Protein AF-A0A425VRA8-F1 (afdb_monomer)

Structure (mmCIF, N/CA/C/O backbone):
data_AF-A0A425VRA8-F1
#
_entry.id   AF-A0A425VRA8-F1
#
loop_
_atom_site.group_PDB
_atom_site.id
_atom_site.type_symbol
_atom_site.label_atom_id
_atom_site.label_alt_id
_atom_site.label_comp_id
_atom_site.label_asym_id
_atom_site.label_entity_id
_atom_site.label_seq_id
_atom_site.pdbx_PDB_ins_code
_atom_site.Cartn_x
_atom_site.Cartn_y
_atom_site.Cartn_z
_atom_site.occupancy
_atom_site.B_iso_or_equiv
_atom_site.auth_seq_id
_atom_site.auth_comp_id
_atom_site.auth_asym_id
_atom_site.auth_atom_id
_atom_site.pdbx_PDB_model_num
ATOM 1 N N . MET A 1 1 ? -49.893 -3.747 34.426 1.00 60.22 1 MET A N 1
ATOM 2 C CA . MET A 1 1 ? -49.024 -4.940 34.305 1.00 60.22 1 MET A CA 1
ATOM 3 C C . MET A 1 1 ? -48.787 -5.337 32.842 1.00 60.22 1 MET A C 1
ATOM 5 O O . MET A 1 1 ? -47.642 -5.334 32.422 1.00 60.22 1 MET A O 1
ATOM 9 N N . HIS A 1 2 ? -49.831 -5.554 32.029 1.00 62.44 2 HIS A N 1
ATOM 10 C CA . HIS A 1 2 ? -49.696 -5.985 30.622 1.00 62.44 2 HIS A CA 1
ATOM 11 C C . HIS A 1 2 ? -48.933 -5.004 29.698 1.00 62.44 2 HIS A C 1
ATOM 13 O O . HIS A 1 2 ? -48.069 -5.424 28.938 1.00 62.44 2 HIS A O 1
ATOM 19 N N . ARG A 1 3 ? -49.157 -3.684 29.822 1.00 61.69 3 ARG A N 1
ATOM 20 C CA . ARG A 1 3 ? -48.402 -2.668 29.051 1.00 61.69 3 ARG A CA 1
ATOM 21 C C . ARG A 1 3 ? -46.893 -2.672 29.330 1.00 61.69 3 ARG A C 1
ATOM 23 O O . ARG A 1 3 ? -46.111 -2.584 28.395 1.00 61.69 3 ARG A O 1
ATOM 30 N N . ALA A 1 4 ? -46.493 -2.834 30.592 1.00 71.50 4 ALA A N 1
ATOM 31 C CA . ALA A 1 4 ? -45.079 -2.886 30.971 1.00 71.50 4 ALA A CA 1
ATOM 32 C C . ALA A 1 4 ? -44.379 -4.137 30.408 1.00 71.50 4 ALA A C 1
ATOM 34 O O . ALA A 1 4 ? -43.232 -4.066 29.982 1.00 71.50 4 ALA A O 1
ATOM 35 N N . TYR A 1 5 ? -45.087 -5.268 30.346 1.00 63.62 5 TYR A N 1
ATOM 36 C CA . TYR A 1 5 ? -44.583 -6.502 29.739 1.00 63.62 5 TYR A CA 1
ATOM 37 C C . TYR A 1 5 ? -44.382 -6.368 28.218 1.00 63.62 5 TYR A C 1
ATOM 39 O O . TYR A 1 5 ? -43.350 -6.773 27.685 1.00 63.62 5 TYR A O 1
ATOM 47 N N . ILE A 1 6 ? -45.326 -5.730 27.518 1.00 67.50 6 ILE A N 1
ATOM 48 C CA . ILE A 1 6 ? -45.202 -5.445 26.078 1.00 67.50 6 ILE A CA 1
ATOM 49 C C . ILE A 1 6 ? -44.025 -4.492 25.805 1.00 67.50 6 ILE A C 1
ATOM 51 O O . ILE A 1 6 ? -43.262 -4.689 24.865 1.00 67.50 6 ILE A O 1
ATOM 55 N N . GLU A 1 7 ? -43.823 -3.469 26.638 1.00 73.25 7 GLU A N 1
ATOM 56 C CA . GLU A 1 7 ? -42.679 -2.560 26.489 1.00 73.25 7 GLU A CA 1
ATOM 57 C C . GLU A 1 7 ? -41.331 -3.253 26.735 1.00 73.25 7 GLU A C 1
ATOM 59 O O . GLU A 1 7 ? -40.373 -2.994 26.003 1.00 73.25 7 GLU A O 1
ATOM 64 N N . LEU A 1 8 ? -41.256 -4.151 27.723 1.00 73.00 8 LEU A N 1
ATOM 65 C CA . LEU A 1 8 ? -40.059 -4.948 28.010 1.00 73.00 8 LEU A CA 1
ATOM 66 C C . LEU A 1 8 ? -39.716 -5.889 26.850 1.00 73.00 8 LEU A C 1
ATOM 68 O O . LEU A 1 8 ? -38.599 -5.838 26.342 1.00 73.00 8 LEU A O 1
ATOM 72 N N . THR A 1 9 ? -40.692 -6.655 26.365 1.00 64.00 9 THR A N 1
ATOM 73 C CA . THR A 1 9 ? -40.511 -7.585 25.235 1.00 64.00 9 THR A CA 1
ATOM 74 C C . THR A 1 9 ? -40.120 -6.859 23.943 1.00 64.00 9 THR A C 1
ATOM 76 O O . THR A 1 9 ? -39.208 -7.285 23.238 1.00 64.00 9 THR A O 1
ATOM 79 N N . LEU A 1 10 ? -40.721 -5.699 23.648 1.00 70.94 10 LEU A N 1
ATOM 80 C CA . LEU A 1 10 ? -40.322 -4.865 22.505 1.00 70.94 10 LEU A CA 1
ATOM 81 C C . LEU A 1 10 ? -38.902 -4.303 22.647 1.00 70.94 10 LEU A C 1
ATOM 83 O O . LEU A 1 10 ? -38.203 -4.128 21.644 1.00 70.94 10 LEU A O 1
ATOM 87 N N . LYS A 1 11 ? -38.476 -3.971 23.870 1.00 79.50 11 LYS A N 1
ATOM 88 C CA . LYS A 1 11 ? -37.121 -3.484 24.149 1.00 79.50 11 LYS A CA 1
ATOM 89 C C . LYS A 1 11 ? -36.093 -4.602 23.990 1.00 79.50 11 LYS A C 1
ATOM 91 O O . LYS A 1 11 ? -35.059 -4.362 23.371 1.00 79.50 11 LYS A O 1
ATOM 96 N N . GLU A 1 12 ? -36.391 -5.799 24.485 1.00 78.56 12 GLU A N 1
ATOM 97 C CA . GLU A 1 12 ? -35.564 -6.999 24.311 1.00 78.56 12 GLU A CA 1
ATOM 98 C C . GLU A 1 12 ? -35.436 -7.379 22.834 1.00 78.56 12 GLU A C 1
ATOM 100 O O . GLU A 1 12 ? -34.321 -7.484 22.332 1.00 78.56 12 GLU A O 1
ATOM 105 N N . TYR A 1 13 ? -36.546 -7.424 22.095 1.00 79.62 13 TYR A N 1
ATOM 106 C CA . TYR A 1 13 ? -36.542 -7.695 20.654 1.00 79.62 13 TYR A CA 1
ATOM 107 C C . TYR A 1 13 ? -35.709 -6.680 19.852 1.00 79.62 13 TYR A C 1
ATOM 109 O O . TYR A 1 13 ? -34.975 -7.028 18.925 1.00 79.62 13 TYR A O 1
ATOM 117 N N . LYS A 1 14 ? -35.788 -5.388 20.204 1.00 84.62 14 LYS A N 1
ATOM 118 C CA . LYS A 1 14 ? -34.943 -4.350 19.587 1.00 84.62 14 LYS A CA 1
ATOM 119 C C . LYS A 1 14 ? -33.468 -4.534 19.932 1.00 84.62 14 LYS A C 1
ATOM 121 O O . LYS A 1 14 ? -32.626 -4.296 19.068 1.00 84.62 14 LYS A O 1
ATOM 126 N N . LYS A 1 15 ? -33.158 -4.931 21.167 1.00 87.31 15 LYS A N 1
ATOM 127 C CA . LYS A 1 15 ? -31.787 -5.198 21.612 1.00 87.31 15 LYS A CA 1
ATOM 128 C C . LYS A 1 15 ? -31.183 -6.370 20.840 1.00 87.31 15 LYS A C 1
ATOM 130 O O . LYS A 1 15 ? -30.100 -6.211 20.292 1.00 87.31 15 LYS A O 1
ATOM 135 N N . GLU A 1 16 ? -31.920 -7.467 20.697 1.00 89.81 16 GLU A N 1
ATOM 136 C CA . GLU A 1 16 ? -31.499 -8.649 19.934 1.00 89.81 16 GLU A CA 1
ATOM 137 C C . GLU A 1 16 ? -31.174 -8.296 18.470 1.00 89.81 16 GLU A C 1
ATOM 139 O O . GLU A 1 16 ? -30.134 -8.678 17.934 1.00 89.81 16 GLU A O 1
ATOM 144 N N . LYS A 1 17 ? -32.008 -7.465 17.825 1.00 89.88 17 LYS A N 1
ATOM 145 C CA . LYS A 1 17 ? -31.723 -6.963 16.469 1.00 89.88 17 LYS A CA 1
ATOM 146 C C . LYS A 1 17 ? -30.440 -6.135 16.383 1.00 89.88 17 LYS A C 1
ATOM 148 O O . LYS A 1 17 ? -29.725 -6.238 15.388 1.00 89.88 17 LYS A O 1
ATOM 153 N N . LEU A 1 18 ? -30.164 -5.297 17.383 1.00 89.00 18 LEU A N 1
ATOM 154 C CA . LEU A 1 18 ? -28.948 -4.480 17.429 1.00 89.00 18 LEU A CA 1
ATOM 155 C C . LEU A 1 18 ? -27.700 -5.335 17.671 1.00 89.00 18 LEU A C 1
ATOM 157 O O . LEU A 1 18 ? -26.676 -5.092 17.039 1.00 89.00 18 LEU A O 1
ATOM 161 N N . GLU A 1 19 ? -27.792 -6.344 18.537 1.00 91.94 19 GLU A N 1
ATOM 162 C CA . GLU A 1 19 ? -26.716 -7.313 18.782 1.00 91.94 19 GLU A CA 1
ATOM 163 C C . GLU A 1 19 ? -26.383 -8.090 17.502 1.00 91.94 19 GLU A C 1
ATOM 165 O O . GLU A 1 19 ? -25.219 -8.146 17.105 1.00 91.94 19 GLU A O 1
ATOM 170 N N . LYS A 1 20 ? -27.401 -8.560 16.772 1.00 93.56 20 LYS A N 1
ATOM 171 C CA . LYS A 1 20 ? -27.218 -9.216 15.469 1.00 93.56 20 LYS A CA 1
ATOM 172 C C . LYS A 1 20 ? -26.604 -8.289 14.416 1.00 93.56 20 LYS A C 1
ATOM 174 O O . LYS A 1 20 ? -25.752 -8.707 13.637 1.00 93.56 20 LYS A O 1
ATOM 179 N N . ALA A 1 21 ? -27.015 -7.021 14.372 1.00 90.75 21 ALA A N 1
ATOM 180 C CA . ALA A 1 21 ? -26.416 -6.043 13.463 1.00 90.75 21 ALA A CA 1
ATOM 181 C C . ALA A 1 21 ? -24.936 -5.783 13.796 1.00 90.75 21 ALA A C 1
ATOM 183 O O . ALA A 1 21 ? -24.117 -5.652 12.885 1.00 90.75 21 ALA A O 1
ATOM 184 N N . LEU A 1 22 ? -24.589 -5.733 15.087 1.00 92.19 22 LEU A N 1
ATOM 185 C CA . LEU A 1 22 ? -23.209 -5.587 15.549 1.00 92.19 22 LEU A CA 1
ATOM 186 C C . LEU A 1 22 ? -22.360 -6.800 15.150 1.00 92.19 22 LEU A C 1
ATOM 188 O O . LEU A 1 22 ? -21.253 -6.615 14.649 1.00 92.19 22 LEU A O 1
ATOM 192 N N . GLU A 1 23 ? -22.883 -8.015 15.314 1.00 94.44 23 GLU A N 1
ATOM 193 C CA . GLU A 1 23 ? -22.228 -9.256 14.884 1.00 94.44 23 GLU A CA 1
ATOM 194 C C . GLU A 1 23 ? -21.939 -9.248 13.376 1.00 94.44 23 GLU A C 1
ATOM 196 O O . GLU A 1 23 ? -20.788 -9.396 12.967 1.00 94.44 23 GLU A O 1
ATOM 201 N N . ILE A 1 24 ? -22.945 -8.934 12.549 1.00 93.44 24 ILE A N 1
ATOM 202 C CA . ILE A 1 24 ? -22.781 -8.812 11.091 1.00 93.44 24 ILE A CA 1
ATOM 203 C C . ILE A 1 24 ? -21.704 -7.778 10.741 1.00 93.44 24 ILE A C 1
ATOM 205 O O . ILE A 1 24 ? -20.876 -8.013 9.857 1.00 93.44 24 ILE A O 1
ATOM 209 N N . ALA A 1 25 ? -21.692 -6.627 11.419 1.00 93.00 25 ALA A N 1
ATOM 210 C CA . ALA A 1 25 ? -20.708 -5.580 11.162 1.00 93.00 25 ALA A CA 1
ATOM 211 C C . ALA A 1 25 ? -19.283 -6.025 11.543 1.00 93.00 25 ALA A C 1
ATOM 213 O O . ALA A 1 25 ? -18.336 -5.765 10.793 1.00 93.00 25 ALA A O 1
ATOM 214 N N . LEU A 1 26 ? -19.121 -6.729 12.669 1.00 94.12 26 LEU A N 1
ATOM 215 C CA . LEU A 1 26 ? -17.842 -7.295 13.111 1.00 94.12 26 LEU A CA 1
ATOM 216 C C . LEU A 1 26 ? -17.313 -8.340 12.124 1.00 94.12 26 LEU A C 1
ATOM 218 O O . LEU A 1 26 ? -16.143 -8.269 11.728 1.00 94.12 26 LEU A O 1
ATOM 222 N N . ASP A 1 27 ? -18.172 -9.257 11.686 1.00 96.06 27 ASP A N 1
ATOM 223 C CA . ASP A 1 27 ? -17.821 -10.297 10.721 1.00 96.06 27 ASP A CA 1
ATOM 224 C C . ASP A 1 27 ? -17.472 -9.708 9.359 1.00 96.06 27 ASP A C 1
ATOM 226 O O . ASP A 1 27 ? -16.448 -10.063 8.770 1.00 96.06 27 ASP A O 1
ATOM 230 N N . THR A 1 28 ? -18.250 -8.731 8.893 1.00 94.69 28 THR A N 1
ATOM 231 C CA . THR A 1 28 ? -17.977 -8.044 7.626 1.00 94.69 28 THR A CA 1
ATOM 232 C C . THR A 1 28 ? -16.652 -7.288 7.687 1.00 94.69 28 THR A C 1
ATOM 234 O O . THR A 1 28 ? -15.839 -7.393 6.769 1.00 94.69 28 THR A O 1
ATOM 237 N N . ARG A 1 29 ? -16.353 -6.594 8.794 1.00 93.62 29 ARG A N 1
ATOM 238 C CA . ARG A 1 29 ? -15.049 -5.940 8.987 1.00 93.62 29 ARG A CA 1
ATOM 239 C C . ARG A 1 29 ? -13.902 -6.949 8.953 1.00 93.62 29 ARG A C 1
ATOM 241 O O . ARG A 1 29 ? -12.883 -6.697 8.308 1.00 93.62 29 ARG A O 1
ATOM 248 N N . LYS A 1 30 ? -14.041 -8.085 9.641 1.00 95.25 30 LYS A N 1
ATOM 249 C CA . LYS A 1 30 ? -13.032 -9.156 9.645 1.00 95.25 30 LYS A CA 1
ATOM 250 C C . LYS A 1 30 ? -12.824 -9.723 8.239 1.00 95.25 30 LYS A C 1
ATOM 252 O O . LYS A 1 30 ? -11.680 -9.908 7.818 1.00 95.25 30 LYS A O 1
ATOM 257 N N . PHE A 1 31 ? -13.909 -9.948 7.503 1.00 94.56 31 PHE A N 1
ATOM 258 C CA . PHE A 1 31 ? -13.877 -10.394 6.116 1.00 94.56 31 PHE A CA 1
ATOM 259 C C . PHE A 1 31 ? -13.163 -9.385 5.203 1.00 94.56 31 PHE A C 1
ATOM 261 O O . PHE A 1 31 ? -12.253 -9.771 4.468 1.00 94.56 31 PHE A O 1
ATOM 268 N N . GLU A 1 32 ? -13.475 -8.091 5.315 1.00 93.12 32 GLU A N 1
ATOM 269 C CA . GLU A 1 32 ? -12.815 -7.017 4.557 1.00 93.12 32 GLU A CA 1
ATOM 270 C C . GLU A 1 32 ? -11.316 -6.908 4.857 1.00 93.12 32 GLU A C 1
ATOM 272 O O . GLU A 1 32 ? -10.510 -6.700 3.947 1.00 93.12 32 GLU A O 1
ATOM 277 N N . ILE A 1 33 ? -10.902 -7.094 6.116 1.00 93.25 33 ILE A N 1
ATOM 278 C CA . ILE A 1 33 ? -9.478 -7.177 6.480 1.00 93.25 33 ILE A CA 1
ATOM 279 C C . ILE A 1 33 ? -8.822 -8.385 5.796 1.00 93.25 33 ILE A C 1
ATOM 281 O O . ILE A 1 33 ? -7.720 -8.264 5.259 1.00 93.25 33 ILE A O 1
ATOM 285 N N . GLY A 1 34 ? -9.492 -9.539 5.767 1.00 95.31 34 GLY A N 1
ATOM 286 C CA . GLY A 1 34 ? -9.006 -10.724 5.060 1.00 95.31 34 GLY A CA 1
ATOM 287 C C . GLY A 1 34 ? -8.849 -10.490 3.554 1.00 95.31 34 GLY A C 1
ATOM 288 O O . GLY A 1 34 ? -7.797 -10.782 2.981 1.00 95.31 34 GLY A O 1
ATOM 289 N N . LEU A 1 35 ? -9.864 -9.914 2.906 1.00 93.31 35 LEU A N 1
ATOM 290 C CA . LEU A 1 35 ? -9.815 -9.573 1.483 1.00 93.31 35 LEU A CA 1
ATOM 291 C C . LEU A 1 35 ? -8.737 -8.534 1.165 1.00 93.31 35 LEU A C 1
ATOM 293 O O . LEU A 1 35 ? -8.079 -8.632 0.130 1.00 93.31 35 LEU A O 1
ATOM 297 N N . TYR A 1 36 ? -8.528 -7.560 2.048 1.00 94.06 36 TYR A N 1
ATOM 298 C CA . TYR A 1 36 ? -7.485 -6.550 1.905 1.00 94.06 36 TYR A CA 1
ATOM 299 C C . TYR A 1 36 ? -6.086 -7.175 1.775 1.00 94.06 36 TYR A C 1
ATOM 301 O O . TYR A 1 36 ? -5.323 -6.811 0.872 1.00 94.06 36 TYR A O 1
ATOM 309 N N . TRP A 1 37 ? -5.767 -8.162 2.616 1.00 92.94 37 TRP A N 1
ATOM 310 C CA . TRP A 1 37 ? -4.491 -8.875 2.537 1.00 92.94 37 TRP A CA 1
ATOM 311 C C . TRP A 1 37 ? -4.404 -9.791 1.314 1.00 92.94 37 TRP A C 1
ATOM 313 O O . TRP A 1 37 ? -3.367 -9.809 0.653 1.00 92.94 37 TRP A O 1
ATOM 323 N N . LYS A 1 38 ? -5.496 -10.476 0.941 1.00 95.56 38 LYS A N 1
ATOM 324 C CA . LYS A 1 38 ? -5.545 -11.289 -0.290 1.00 95.56 38 LYS A CA 1
ATOM 325 C C . LYS A 1 38 ? -5.264 -10.450 -1.539 1.00 95.56 38 LYS A C 1
ATOM 327 O O . LYS A 1 38 ? -4.392 -10.801 -2.327 1.00 95.56 38 LYS A O 1
ATOM 332 N N . ARG A 1 39 ? -5.942 -9.302 -1.684 1.00 94.06 39 ARG A N 1
ATOM 333 C CA . ARG A 1 39 ? -5.714 -8.354 -2.791 1.00 94.06 39 ARG A CA 1
ATOM 334 C C . ARG A 1 39 ? -4.271 -7.871 -2.833 1.00 94.06 39 ARG A C 1
ATOM 336 O O . ARG A 1 39 ? -3.665 -7.872 -3.898 1.00 94.06 39 ARG A O 1
ATOM 343 N N . THR A 1 40 ? -3.719 -7.507 -1.675 1.00 95.69 40 THR A N 1
ATOM 344 C CA . THR A 1 40 ? -2.313 -7.098 -1.561 1.00 95.69 40 THR A CA 1
ATOM 345 C C . THR A 1 40 ? -1.368 -8.184 -2.081 1.00 95.69 40 THR A C 1
ATOM 347 O O . THR A 1 40 ? -0.472 -7.873 -2.859 1.00 95.69 40 THR A O 1
ATOM 350 N N . GLY A 1 41 ? -1.609 -9.452 -1.734 1.00 97.06 41 GLY A N 1
ATOM 351 C CA . GLY A 1 41 ? -0.827 -10.581 -2.242 1.00 97.06 41 GLY A CA 1
ATOM 352 C C . GLY A 1 41 ? -0.834 -10.682 -3.770 1.00 97.06 41 GLY A C 1
ATOM 353 O O . GLY A 1 41 ? 0.234 -10.762 -4.372 1.00 97.06 41 GLY A O 1
ATOM 354 N N . TYR A 1 42 ? -2.010 -10.605 -4.408 1.00 95.50 42 TYR A N 1
ATOM 355 C CA . TYR A 1 42 ? -2.113 -10.663 -5.873 1.00 95.50 42 TYR A CA 1
ATOM 356 C C . TYR A 1 42 ? -1.312 -9.548 -6.553 1.00 95.50 42 TYR A C 1
ATOM 358 O O . TYR A 1 42 ? -0.521 -9.822 -7.453 1.00 95.50 42 TYR A O 1
ATOM 366 N N . PHE A 1 43 ? -1.473 -8.299 -6.103 1.00 97.56 43 PHE A N 1
ATOM 367 C CA . PHE A 1 43 ? -0.753 -7.168 -6.692 1.00 97.56 43 PHE A CA 1
ATOM 368 C C . PHE A 1 43 ? 0.761 -7.300 -6.531 1.00 97.56 43 PHE A C 1
ATOM 370 O O . PHE A 1 43 ? 1.484 -7.095 -7.502 1.00 97.56 43 PHE A O 1
ATOM 377 N N . VAL A 1 44 ? 1.245 -7.688 -5.347 1.00 97.25 44 VAL A N 1
ATOM 378 C CA . VAL A 1 44 ? 2.683 -7.894 -5.108 1.00 97.25 44 VAL A CA 1
ATOM 379 C C . VAL A 1 44 ? 3.249 -8.969 -6.039 1.00 97.25 44 VAL A C 1
ATOM 381 O O . VAL A 1 44 ? 4.308 -8.755 -6.623 1.00 97.25 44 VAL A O 1
ATOM 384 N N . ILE A 1 45 ? 2.537 -10.084 -6.233 1.00 98.38 45 ILE A N 1
ATOM 385 C CA . ILE A 1 45 ? 2.969 -11.169 -7.128 1.00 98.38 45 ILE A CA 1
ATOM 386 C C . ILE A 1 45 ? 3.048 -10.689 -8.581 1.00 98.38 45 ILE A C 1
ATOM 388 O O . ILE A 1 45 ? 4.082 -10.868 -9.223 1.00 98.38 45 ILE A O 1
ATOM 392 N N . PHE A 1 46 ? 1.995 -10.050 -9.101 1.00 97.94 46 PHE A N 1
ATOM 393 C CA . PHE A 1 46 ? 1.988 -9.581 -10.491 1.00 97.94 46 PHE A CA 1
ATOM 394 C C . PHE A 1 46 ? 3.042 -8.503 -10.743 1.00 97.94 46 PHE A C 1
ATOM 396 O O . PHE A 1 46 ? 3.772 -8.577 -11.729 1.00 97.94 46 PHE A O 1
ATOM 403 N N . ILE A 1 47 ? 3.175 -7.531 -9.838 1.00 98.31 47 ILE A N 1
ATOM 404 C CA . ILE A 1 47 ? 4.202 -6.488 -9.945 1.00 98.31 47 ILE A CA 1
ATOM 405 C C . ILE A 1 47 ? 5.603 -7.108 -9.865 1.00 98.31 47 ILE A C 1
ATOM 407 O O . ILE A 1 47 ? 6.486 -6.714 -10.625 1.00 98.31 47 ILE A O 1
ATOM 411 N N . GLY A 1 48 ? 5.806 -8.097 -8.989 1.00 98.25 48 GLY A N 1
ATOM 412 C CA . GLY A 1 48 ? 7.062 -8.837 -8.882 1.00 98.25 48 GLY A CA 1
ATOM 413 C C . GLY A 1 48 ? 7.421 -9.573 -10.175 1.00 98.25 48 GLY A C 1
ATOM 414 O O . GLY A 1 48 ? 8.556 -9.480 -10.633 1.00 98.25 48 GLY A O 1
ATOM 415 N N . ALA A 1 49 ? 6.453 -10.234 -10.814 1.00 98.44 49 ALA A N 1
ATOM 416 C CA . ALA A 1 49 ? 6.660 -10.891 -12.105 1.00 98.44 49 ALA A CA 1
ATOM 417 C C . ALA A 1 49 ? 7.052 -9.890 -13.206 1.00 98.44 49 ALA A C 1
ATOM 419 O O . ALA A 1 49 ? 7.984 -10.147 -13.967 1.00 98.44 49 ALA A O 1
ATOM 420 N N . VAL A 1 50 ? 6.401 -8.722 -13.254 1.00 98.38 50 VAL A N 1
ATOM 421 C CA . VAL A 1 50 ? 6.759 -7.645 -14.194 1.00 98.38 50 VAL A CA 1
ATOM 422 C C . VAL A 1 50 ? 8.168 -7.115 -13.923 1.00 98.38 50 VAL A C 1
ATOM 424 O O . VAL A 1 50 ? 8.919 -6.884 -14.867 1.00 98.38 50 VAL A O 1
ATOM 427 N N . PHE A 1 51 ? 8.565 -6.977 -12.655 1.00 97.88 51 PHE A N 1
ATOM 428 C CA . PHE A 1 51 ? 9.923 -6.574 -12.283 1.00 97.88 51 PHE A CA 1
ATOM 429 C C . PHE A 1 51 ? 10.982 -7.577 -12.762 1.00 97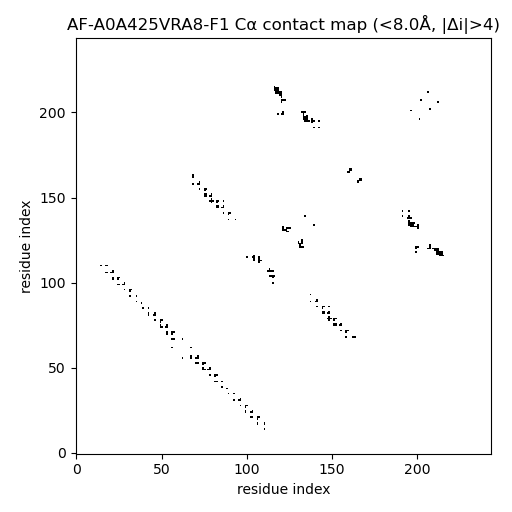.88 51 PHE A C 1
ATOM 431 O O . PHE A 1 51 ? 11.968 -7.179 -13.383 1.00 97.88 51 PHE A O 1
ATOM 438 N N . VAL A 1 52 ? 10.760 -8.877 -12.539 1.00 98.25 52 VAL A N 1
ATOM 439 C CA . VAL A 1 52 ? 11.651 -9.946 -13.027 1.00 98.25 52 VAL A CA 1
ATOM 440 C C . VAL A 1 52 ? 11.725 -9.946 -14.554 1.00 98.25 52 VAL A C 1
ATOM 442 O O . VAL A 1 52 ? 12.817 -10.047 -15.116 1.00 98.25 52 VAL A O 1
ATOM 445 N N . GLY A 1 53 ? 10.581 -9.793 -15.227 1.00 97.69 53 GLY A N 1
ATOM 446 C CA . GLY A 1 53 ? 10.518 -9.677 -16.681 1.00 97.69 53 GLY A CA 1
ATOM 447 C C . GLY A 1 53 ? 11.329 -8.488 -17.189 1.00 97.69 53 GLY A C 1
ATOM 448 O O . GLY A 1 53 ? 12.181 -8.660 -18.054 1.00 97.69 53 GLY A O 1
ATOM 449 N N . TYR A 1 54 ? 11.140 -7.305 -16.600 1.00 97.56 54 TYR A N 1
ATOM 450 C CA . TYR A 1 54 ? 11.887 -6.099 -16.961 1.00 97.56 54 TYR A CA 1
ATOM 451 C C . TYR A 1 54 ? 13.399 -6.302 -16.809 1.00 97.56 54 TYR A C 1
ATOM 453 O O . TYR A 1 54 ? 14.145 -6.024 -17.744 1.00 97.56 54 TYR A O 1
ATOM 461 N N . TYR A 1 55 ? 13.851 -6.854 -15.679 1.00 96.88 55 TYR A N 1
ATOM 462 C CA . TYR A 1 55 ? 15.273 -7.126 -15.454 1.00 96.88 55 TYR A CA 1
ATOM 463 C C . TYR A 1 55 ? 15.839 -8.137 -16.461 1.00 96.88 55 TYR A C 1
ATOM 465 O O . TYR A 1 55 ? 16.927 -7.946 -16.995 1.00 96.88 55 TYR A O 1
ATOM 473 N N . THR A 1 56 ? 15.072 -9.180 -16.780 1.00 96.94 56 THR A N 1
ATOM 474 C CA . THR A 1 56 ? 15.482 -10.207 -17.746 1.00 96.94 56 THR A CA 1
ATOM 475 C C . THR A 1 56 ? 15.649 -9.627 -19.150 1.00 96.94 56 THR A C 1
ATOM 477 O O . THR A 1 56 ? 16.628 -9.939 -19.821 1.00 96.94 56 THR A O 1
ATOM 480 N N . ILE A 1 57 ? 14.733 -8.757 -19.593 1.00 96.44 57 ILE A N 1
ATOM 481 C CA . ILE A 1 57 ? 14.854 -8.061 -20.884 1.00 96.44 57 ILE A CA 1
ATOM 482 C C . ILE A 1 57 ? 16.025 -7.072 -20.868 1.00 96.44 57 ILE A C 1
ATOM 484 O O . ILE A 1 57 ? 16.769 -6.994 -21.845 1.00 96.44 57 ILE A O 1
ATOM 488 N N . LEU A 1 58 ? 16.220 -6.350 -19.762 1.00 93.94 58 LEU A N 1
ATOM 489 C CA . LEU A 1 58 ? 17.308 -5.385 -19.608 1.00 93.94 58 LEU A CA 1
ATOM 490 C C . LEU A 1 58 ? 18.693 -6.043 -19.702 1.00 93.94 58 LEU A C 1
ATOM 492 O O . LEU A 1 58 ? 19.616 -5.435 -20.230 1.00 93.94 58 LEU A O 1
ATOM 496 N N . SER A 1 59 ? 18.844 -7.268 -19.195 1.00 92.94 59 SER A N 1
ATOM 497 C CA . SER A 1 59 ? 20.115 -8.009 -19.184 1.00 92.94 59 SER A CA 1
ATOM 498 C C . SER A 1 59 ? 20.290 -8.987 -20.351 1.00 92.94 59 SER A C 1
ATOM 500 O O . SER A 1 59 ? 21.271 -9.726 -20.379 1.00 92.94 59 SER A O 1
ATOM 502 N N . SER A 1 60 ? 19.341 -9.052 -21.287 1.00 92.19 60 SER A N 1
ATOM 503 C CA . SER A 1 60 ? 19.398 -10.002 -22.397 1.00 92.19 60 SER A CA 1
ATOM 504 C C . SER A 1 60 ? 20.104 -9.410 -23.612 1.00 92.19 60 SER A C 1
ATOM 506 O O . SER A 1 60 ? 19.615 -8.454 -24.206 1.00 92.19 60 SER A O 1
ATOM 508 N N . ASP A 1 61 ? 21.178 -10.065 -24.050 1.00 90.12 61 ASP A N 1
ATOM 509 C CA . ASP A 1 61 ? 21.843 -9.779 -25.332 1.00 90.12 61 ASP A CA 1
ATOM 510 C C . ASP A 1 61 ? 21.273 -10.611 -26.498 1.00 90.12 61 ASP A C 1
ATOM 512 O O . ASP A 1 61 ? 21.711 -10.493 -27.640 1.00 90.12 61 ASP A O 1
ATOM 516 N N . LYS A 1 62 ? 20.311 -11.502 -26.217 1.00 91.69 62 LYS A N 1
ATOM 517 C CA . LYS A 1 62 ? 19.763 -12.464 -27.192 1.00 91.69 62 LYS A CA 1
ATOM 518 C C . LYS A 1 62 ? 18.546 -11.944 -27.957 1.00 91.69 62 LYS A C 1
ATOM 520 O O . LYS A 1 62 ? 18.076 -12.620 -28.866 1.00 91.69 62 LYS A O 1
ATOM 525 N N . ILE A 1 63 ? 17.989 -10.809 -27.545 1.00 90.81 63 ILE A N 1
ATOM 526 C CA . ILE A 1 63 ? 16.765 -10.237 -28.117 1.00 90.81 63 ILE A CA 1
ATOM 527 C C . ILE A 1 63 ? 17.163 -9.161 -29.122 1.00 90.81 63 ILE A C 1
ATOM 529 O O . ILE A 1 63 ? 18.099 -8.400 -28.890 1.00 90.81 63 ILE A O 1
ATOM 533 N N . GLU A 1 64 ? 16.447 -9.092 -30.240 1.00 92.06 64 GLU A N 1
ATOM 534 C CA . GLU A 1 64 ? 16.637 -8.028 -31.219 1.00 92.06 64 GLU A CA 1
ATOM 535 C C . GLU A 1 64 ? 16.453 -6.646 -30.571 1.00 92.06 64 GLU A C 1
ATOM 537 O O . GLU A 1 64 ? 15.508 -6.428 -29.813 1.00 92.06 64 GLU A O 1
ATOM 542 N N . LYS A 1 65 ? 17.343 -5.693 -30.878 1.00 87.94 65 LYS A N 1
ATOM 543 C CA . LYS A 1 65 ? 17.391 -4.382 -30.204 1.00 87.94 65 LYS A CA 1
ATOM 544 C C . LYS A 1 65 ? 16.079 -3.601 -30.289 1.00 87.94 65 LYS A C 1
ATOM 546 O O . LYS A 1 65 ? 15.702 -2.934 -29.325 1.00 87.94 65 LYS A O 1
ATOM 551 N N . GLU A 1 66 ? 15.384 -3.671 -31.424 1.00 87.75 66 GLU A N 1
ATOM 552 C CA . GLU A 1 66 ? 14.095 -2.997 -31.594 1.00 87.75 66 GLU A CA 1
ATOM 553 C C . GLU A 1 66 ? 13.033 -3.613 -30.674 1.00 87.75 66 GLU A C 1
ATOM 555 O O . GLU A 1 66 ? 12.409 -2.907 -29.879 1.00 87.75 66 GLU A O 1
ATOM 560 N N . GLN A 1 67 ? 12.895 -4.941 -30.699 1.00 91.25 67 GLN A N 1
ATOM 561 C CA . GLN A 1 67 ? 11.982 -5.670 -29.820 1.00 91.25 67 GLN A CA 1
ATOM 562 C C . GLN A 1 67 ? 12.311 -5.437 -28.338 1.00 91.25 67 GLN A C 1
ATOM 564 O O . GLN A 1 67 ? 11.410 -5.209 -27.530 1.00 91.25 67 GLN A O 1
ATOM 569 N N . GLN A 1 68 ? 13.594 -5.457 -27.976 1.00 93.06 68 GLN A N 1
ATOM 570 C CA . GLN A 1 68 ? 14.063 -5.170 -26.624 1.00 93.06 68 GLN A CA 1
ATOM 571 C C . GLN A 1 68 ? 13.633 -3.768 -26.173 1.00 93.06 68 GLN A C 1
ATOM 573 O O . GLN A 1 68 ? 13.069 -3.630 -25.090 1.00 93.06 68 GLN A O 1
ATOM 578 N N . SER A 1 69 ? 13.820 -2.748 -27.017 1.00 91.38 69 SER A N 1
ATOM 579 C CA . SER A 1 69 ? 13.438 -1.362 -26.711 1.00 91.38 69 SER A CA 1
ATOM 580 C C . SER A 1 69 ? 11.934 -1.225 -26.452 1.00 91.38 69 SER A C 1
ATOM 582 O O . SER A 1 69 ? 11.524 -0.577 -25.490 1.00 91.38 69 SER A O 1
ATOM 584 N N . TRP A 1 70 ? 11.093 -1.881 -27.258 1.00 93.81 70 TRP A N 1
ATOM 585 C CA . TRP A 1 70 ? 9.642 -1.881 -27.048 1.00 93.81 70 TRP A CA 1
ATOM 586 C C . TRP A 1 70 ? 9.228 -2.600 -25.761 1.00 93.81 70 TRP A C 1
ATOM 588 O O . TRP A 1 70 ? 8.389 -2.099 -25.011 1.00 93.81 70 TRP A O 1
ATOM 598 N N . LEU A 1 71 ? 9.830 -3.753 -25.462 1.00 95.44 71 LEU A N 1
ATOM 599 C CA . LEU A 1 71 ? 9.552 -4.492 -24.227 1.00 95.44 71 LEU A CA 1
ATOM 600 C C . LEU A 1 71 ? 9.969 -3.700 -22.979 1.00 95.44 71 LEU A C 1
ATOM 602 O O . LEU A 1 71 ? 9.237 -3.701 -21.986 1.00 95.44 71 LEU A O 1
ATOM 606 N N . LEU A 1 72 ? 11.093 -2.978 -23.045 1.00 95.62 72 LEU A N 1
ATOM 607 C CA . LEU A 1 72 ? 11.546 -2.073 -21.987 1.00 95.62 72 LEU A CA 1
ATOM 608 C C . LEU A 1 72 ? 10.628 -0.859 -21.794 1.00 95.62 72 LEU A C 1
ATOM 610 O O . LEU A 1 72 ? 10.632 -0.295 -20.710 1.00 95.62 72 LEU A O 1
ATOM 614 N N . LEU A 1 73 ? 9.783 -0.494 -22.762 1.00 94.56 73 LEU A N 1
ATOM 615 C CA . LEU A 1 73 ? 8.723 0.506 -22.563 1.00 94.56 73 LEU A CA 1
ATOM 616 C C . LEU A 1 73 ? 7.437 -0.101 -21.990 1.00 94.56 73 LEU A C 1
ATOM 618 O O . LEU A 1 73 ? 6.824 0.458 -21.076 1.00 94.56 73 LEU A O 1
ATOM 622 N N . ILE A 1 74 ? 7.020 -1.251 -22.522 1.00 96.81 74 ILE A N 1
ATOM 623 C CA . ILE A 1 74 ? 5.742 -1.885 -22.173 1.00 96.81 74 ILE A CA 1
ATOM 624 C C . ILE A 1 74 ? 5.757 -2.402 -20.731 1.00 96.81 74 ILE A C 1
ATOM 626 O O . ILE A 1 74 ? 4.777 -2.225 -20.006 1.00 96.81 74 ILE A O 1
ATOM 630 N N . LEU A 1 75 ? 6.855 -3.022 -20.288 1.00 98.00 75 LEU A N 1
ATOM 631 C CA . LEU A 1 75 ? 6.933 -3.617 -18.951 1.00 98.00 75 LEU A CA 1
ATOM 632 C C . LEU A 1 75 ? 6.848 -2.564 -17.831 1.00 98.00 75 LEU A C 1
ATOM 634 O O . LEU A 1 75 ? 6.035 -2.754 -16.924 1.00 98.00 75 LEU A O 1
ATOM 638 N N . PRO A 1 76 ? 7.566 -1.426 -17.880 1.00 97.81 76 PRO A N 1
ATOM 639 C CA . PRO A 1 76 ? 7.372 -0.350 -16.914 1.00 97.81 76 PRO A CA 1
ATOM 640 C C . PRO A 1 76 ? 5.987 0.289 -16.957 1.00 97.81 76 PRO A C 1
ATOM 642 O O . PRO A 1 76 ? 5.439 0.594 -15.898 1.00 97.81 76 PRO A O 1
ATOM 645 N N . ALA A 1 77 ? 5.384 0.442 -18.142 1.00 97.94 77 ALA A N 1
ATOM 646 C CA . ALA A 1 77 ? 4.010 0.933 -18.260 1.00 97.94 77 ALA A CA 1
ATOM 647 C C . ALA A 1 77 ? 3.008 -0.018 -17.581 1.00 97.94 77 ALA A C 1
ATOM 649 O O . ALA A 1 77 ? 2.119 0.422 -16.847 1.00 97.94 77 ALA A O 1
ATOM 650 N N . LEU A 1 78 ? 3.186 -1.330 -17.760 1.00 98.38 78 LEU A N 1
ATOM 651 C CA . LEU A 1 78 ? 2.388 -2.351 -17.084 1.00 98.38 78 LEU A CA 1
ATOM 652 C C . LEU A 1 78 ? 2.621 -2.338 -15.565 1.00 98.38 78 LEU A C 1
ATOM 654 O O . LEU A 1 78 ? 1.662 -2.383 -14.794 1.00 98.38 78 LEU A O 1
ATOM 658 N N . GLY A 1 79 ? 3.876 -2.229 -15.124 1.00 98.31 79 GLY A N 1
ATOM 659 C CA . GLY A 1 79 ? 4.237 -2.110 -13.710 1.00 98.31 79 GLY A CA 1
ATOM 660 C C . GLY A 1 79 ? 3.602 -0.884 -13.049 1.00 98.31 79 GLY A C 1
ATOM 661 O O . GLY A 1 79 ? 3.023 -0.989 -11.962 1.00 98.31 79 GLY A O 1
ATOM 662 N N . PHE A 1 80 ? 3.622 0.260 -13.736 1.00 98.25 80 PHE A N 1
ATOM 663 C CA . PHE A 1 80 ? 2.931 1.482 -13.327 1.00 98.25 80 PHE A CA 1
ATOM 664 C C . PHE A 1 80 ? 1.421 1.260 -13.204 1.00 98.25 80 PHE A C 1
ATOM 666 O O . PHE A 1 80 ? 0.844 1.558 -12.159 1.00 98.25 80 PHE A O 1
ATOM 673 N N . LEU A 1 81 ? 0.779 0.691 -14.226 1.00 98.38 81 LEU A N 1
ATOM 674 C CA . LEU A 1 81 ? -0.664 0.459 -14.210 1.00 98.38 81 LEU A CA 1
ATOM 675 C C . LEU A 1 81 ? -1.078 -0.456 -13.047 1.00 98.38 81 LEU A C 1
ATOM 677 O O . LEU A 1 81 ? -1.994 -0.127 -12.293 1.00 98.38 81 LEU A O 1
ATOM 681 N N . LEU A 1 82 ? -0.382 -1.580 -12.859 1.00 98.38 82 LEU A N 1
ATOM 682 C CA . LEU A 1 82 ? -0.675 -2.537 -11.788 1.00 98.38 82 LEU A CA 1
ATOM 683 C C . LEU A 1 82 ? -0.493 -1.923 -10.395 1.00 98.38 82 LEU A C 1
ATOM 685 O O . LEU A 1 82 ? -1.315 -2.146 -9.505 1.00 98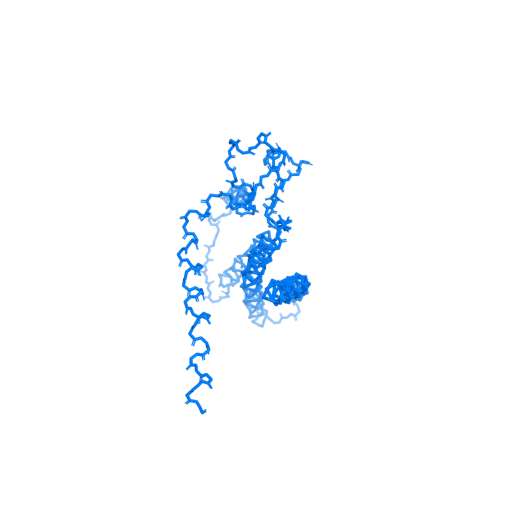.38 82 LEU A O 1
ATOM 689 N N . SER A 1 83 ? 0.561 -1.131 -10.198 1.00 98.25 83 SER A N 1
ATOM 690 C CA . SER A 1 83 ? 0.827 -0.463 -8.919 1.00 98.25 83 SER A CA 1
ATOM 691 C C . SER A 1 83 ? -0.138 0.690 -8.631 1.00 98.25 83 SER A C 1
ATOM 693 O O . SER A 1 83 ? -0.583 0.830 -7.487 1.00 98.25 83 SER A O 1
ATOM 695 N N . LEU A 1 84 ? -0.568 1.434 -9.653 1.00 98.19 84 LEU A N 1
ATOM 696 C CA . LEU A 1 84 ? -1.615 2.447 -9.527 1.00 98.19 84 LEU A CA 1
ATOM 697 C C . LEU A 1 84 ? -2.953 1.812 -9.124 1.00 98.19 84 LEU A C 1
ATOM 699 O O . LEU A 1 84 ? -3.601 2.272 -8.180 1.00 98.19 84 LEU A O 1
ATOM 703 N N . LEU A 1 85 ? -3.343 0.719 -9.787 1.00 98.19 85 LEU A N 1
ATOM 704 C CA . LEU A 1 85 ? -4.547 -0.041 -9.443 1.00 98.19 85 LEU A CA 1
ATOM 705 C C . LEU A 1 85 ? -4.473 -0.591 -8.014 1.00 98.19 85 LEU A C 1
ATOM 707 O O . LEU A 1 85 ? -5.453 -0.506 -7.269 1.00 98.19 85 LEU A O 1
ATOM 711 N N . TRP A 1 86 ? -3.303 -1.077 -7.591 1.00 98.12 86 TRP A N 1
ATOM 712 C CA . TRP A 1 86 ? -3.086 -1.497 -6.209 1.00 98.12 86 TRP A CA 1
ATOM 713 C C . TRP A 1 86 ? -3.274 -0.339 -5.222 1.00 98.12 86 TRP A C 1
ATOM 715 O O . TRP A 1 86 ? -3.963 -0.489 -4.208 1.00 98.12 86 TRP A O 1
ATOM 725 N N . HIS A 1 87 ? -2.724 0.838 -5.524 1.00 97.62 87 HIS A N 1
ATOM 726 C CA . HIS A 1 87 ? -2.890 2.022 -4.687 1.00 97.62 87 HIS A CA 1
ATOM 727 C C . HIS A 1 87 ? -4.367 2.425 -4.553 1.00 97.62 87 HIS A C 1
ATOM 729 O O . HIS A 1 87 ? -4.853 2.671 -3.443 1.00 97.62 87 HIS A O 1
ATOM 735 N N . MET A 1 88 ? -5.115 2.422 -5.659 1.00 97.44 88 MET A N 1
ATOM 736 C CA . MET A 1 88 ? -6.557 2.688 -5.659 1.00 97.44 88 MET A CA 1
ATOM 737 C C . MET A 1 88 ? -7.328 1.646 -4.839 1.00 97.44 88 MET A C 1
ATOM 739 O O . MET A 1 88 ? -8.152 2.015 -3.997 1.00 97.44 88 MET A O 1
ATOM 743 N N . ALA A 1 89 ? -7.015 0.357 -4.999 1.00 96.81 89 ALA A N 1
ATOM 744 C CA . ALA A 1 89 ? -7.622 -0.723 -4.223 1.00 96.81 89 ALA A CA 1
ATOM 745 C C . ALA A 1 89 ? -7.345 -0.579 -2.714 1.00 96.81 89 ALA A C 1
ATOM 747 O O . ALA A 1 89 ? -8.242 -0.794 -1.893 1.00 96.81 89 ALA A O 1
ATOM 748 N N . ASN A 1 90 ? -6.137 -0.153 -2.328 1.00 96.38 90 ASN A N 1
ATOM 749 C CA . ASN A 1 90 ? -5.784 0.135 -0.936 1.00 96.38 90 ASN A CA 1
ATOM 750 C C . ASN A 1 90 ? -6.568 1.327 -0.373 1.00 96.38 90 ASN A C 1
ATOM 752 O O . ASN A 1 90 ? -6.961 1.318 0.798 1.00 96.38 90 ASN A O 1
ATOM 756 N N . ARG A 1 91 ? -6.813 2.363 -1.181 1.00 95.19 91 ARG A N 1
ATOM 757 C CA . ARG A 1 91 ? -7.661 3.500 -0.792 1.00 95.19 91 ARG A CA 1
ATOM 758 C C . ARG A 1 91 ? -9.116 3.090 -0.594 1.00 95.19 91 ARG A C 1
ATOM 760 O O . ARG A 1 91 ? -9.683 3.425 0.444 1.00 95.19 91 ARG A O 1
ATOM 767 N N . GLY A 1 92 ? -9.678 2.324 -1.527 1.00 95.38 92 GLY A N 1
ATOM 768 C CA . GLY A 1 92 ? -11.042 1.800 -1.418 1.00 95.38 92 GLY A CA 1
ATOM 769 C C . GLY A 1 92 ? -11.222 0.880 -0.208 1.00 95.38 92 GLY A C 1
ATOM 770 O O . GLY A 1 92 ? -12.152 1.059 0.571 1.00 95.38 92 GLY A O 1
ATOM 771 N N . SER A 1 93 ? -10.280 -0.041 0.016 1.00 94.44 93 SER A N 1
ATOM 772 C CA . SER A 1 93 ? -10.323 -0.960 1.164 1.00 94.44 93 SER A CA 1
ATOM 773 C C . SER A 1 93 ? -10.324 -0.213 2.496 1.00 94.44 93 SER A C 1
ATOM 775 O O . SER A 1 93 ? -11.079 -0.549 3.402 1.00 94.44 93 SER A O 1
ATOM 777 N N . LYS A 1 94 ? -9.501 0.836 2.610 1.00 93.12 94 LYS A N 1
ATOM 778 C CA . LYS A 1 94 ? -9.440 1.654 3.821 1.00 93.12 94 LYS A CA 1
ATOM 779 C C . LYS A 1 94 ? -10.750 2.400 4.080 1.00 93.12 94 LYS A C 1
ATOM 781 O O . LYS A 1 94 ? -11.179 2.454 5.225 1.00 93.12 94 LYS A O 1
ATOM 786 N N . PHE A 1 95 ? -11.376 2.950 3.040 1.00 93.75 95 PHE A N 1
ATOM 787 C CA . PHE A 1 95 ? -12.670 3.623 3.167 1.00 93.75 95 PHE A CA 1
ATOM 788 C C . PHE A 1 95 ? -13.738 2.684 3.742 1.00 93.75 95 PHE A C 1
ATOM 790 O O . PHE A 1 95 ? -14.393 3.026 4.723 1.00 93.75 95 PHE A O 1
ATOM 797 N N . TRP A 1 96 ? -13.862 1.473 3.192 1.00 93.19 96 TRP A N 1
ATOM 798 C CA . TRP A 1 96 ? -14.835 0.495 3.682 1.00 93.19 96 TRP A CA 1
ATOM 799 C C . TRP A 1 96 ? -14.515 -0.015 5.090 1.00 93.19 96 TRP A C 1
ATOM 801 O O . TRP A 1 96 ? -15.429 -0.192 5.890 1.00 93.19 96 TRP A O 1
ATOM 811 N N . GLN A 1 97 ? -13.237 -0.183 5.442 1.00 92.69 97 GLN A N 1
ATOM 812 C CA . GLN A 1 97 ? -12.837 -0.508 6.816 1.00 92.69 97 GLN A CA 1
ATOM 813 C C . GLN A 1 97 ? -13.254 0.587 7.806 1.00 92.69 97 GLN A C 1
ATOM 815 O O . GLN A 1 97 ? -13.884 0.274 8.813 1.00 92.69 97 GLN A O 1
ATOM 820 N N . GLU A 1 98 ? -12.959 1.856 7.507 1.00 90.25 98 GLU A N 1
ATOM 821 C CA . GLU A 1 98 ? -13.351 2.993 8.354 1.00 90.25 98 GLU A CA 1
ATOM 822 C C . GLU A 1 98 ? -14.885 3.119 8.450 1.00 90.25 98 GLU A C 1
ATOM 824 O O . GLU A 1 98 ? -15.409 3.438 9.517 1.00 90.25 98 GLU A O 1
ATOM 829 N N . ASN A 1 99 ? -15.617 2.802 7.374 1.00 90.25 99 ASN A N 1
ATOM 830 C CA . ASN A 1 99 ? -17.081 2.755 7.373 1.00 90.25 99 ASN A CA 1
ATOM 831 C C . ASN A 1 99 ? -17.628 1.702 8.350 1.00 90.25 99 ASN A C 1
ATOM 833 O O . ASN A 1 99 ? -18.471 2.007 9.194 1.00 90.25 99 ASN A O 1
ATOM 837 N N . TRP A 1 100 ? -17.135 0.464 8.271 1.00 91.00 100 TRP A N 1
ATOM 838 C CA . TRP A 1 100 ? -17.567 -0.597 9.183 1.00 91.00 100 TRP A CA 1
ATOM 839 C C . TRP A 1 100 ? -17.151 -0.318 10.628 1.00 91.00 100 TRP A C 1
ATOM 841 O O . TRP A 1 100 ? -17.935 -0.563 11.539 1.00 91.00 100 TRP A O 1
ATOM 851 N N . GLU A 1 101 ? -15.964 0.252 10.851 1.00 90.50 101 GLU A N 1
ATOM 852 C CA . GLU A 1 101 ? -15.523 0.693 12.181 1.00 90.50 101 GLU A CA 1
ATOM 853 C C . GLU A 1 101 ? -16.459 1.748 12.782 1.00 90.50 101 GLU A C 1
ATOM 855 O O . GLU A 1 101 ? -16.767 1.671 13.971 1.00 90.50 101 GLU A O 1
ATOM 860 N N . ALA A 1 102 ? -16.968 2.683 11.973 1.00 87.38 102 ALA A N 1
ATOM 861 C CA . ALA A 1 102 ? -17.947 3.668 12.423 1.00 87.38 102 ALA A CA 1
ATOM 862 C C . ALA A 1 102 ? -19.290 3.024 12.812 1.00 87.38 102 ALA A C 1
ATOM 864 O O . ALA A 1 102 ? -19.838 3.348 13.866 1.00 87.38 102 ALA A O 1
ATOM 865 N N . HIS A 1 103 ? -19.799 2.080 12.012 1.00 86.88 103 HIS A N 1
ATOM 866 C CA . HIS A 1 103 ? -21.038 1.362 12.333 1.00 86.88 103 HIS A CA 1
ATOM 867 C C . HIS A 1 103 ? -20.917 0.508 13.595 1.00 86.88 103 HIS A C 1
ATOM 869 O O . HIS A 1 103 ? -21.806 0.538 14.445 1.00 86.88 103 HIS A O 1
ATOM 875 N N . ILE A 1 104 ? -19.815 -0.234 13.735 1.00 91.12 104 ILE A N 1
ATOM 876 C CA . ILE A 1 104 ? -19.530 -1.035 14.929 1.00 91.12 104 ILE A CA 1
ATOM 877 C C . ILE A 1 104 ? -19.501 -0.133 16.165 1.00 91.12 104 ILE A C 1
ATOM 879 O O . ILE A 1 104 ? -20.099 -0.471 17.184 1.00 91.12 104 ILE A O 1
ATOM 883 N N . GLU A 1 105 ? -18.844 1.024 16.081 1.00 87.56 105 GLU A N 1
ATOM 884 C CA . GLU A 1 105 ? -18.773 1.954 17.205 1.00 87.56 105 GLU A CA 1
ATOM 885 C C . GLU A 1 105 ? -20.152 2.491 17.603 1.00 87.56 105 GLU A C 1
ATOM 887 O O . GLU A 1 105 ? -20.497 2.460 18.788 1.00 87.56 105 GLU A O 1
ATOM 892 N N . GLU A 1 106 ? -20.969 2.926 16.638 1.00 85.25 106 GLU A N 1
ATOM 893 C CA . GLU A 1 106 ? -22.325 3.414 16.910 1.00 85.25 106 GLU A CA 1
ATOM 894 C C . GLU A 1 106 ? -23.194 2.322 17.554 1.00 85.25 106 GLU A C 1
ATOM 896 O O . GLU A 1 106 ? -23.795 2.549 18.608 1.00 85.25 106 GLU A O 1
ATOM 901 N N . LEU A 1 107 ? -23.217 1.121 16.971 1.00 87.56 107 LEU A N 1
ATOM 902 C CA . LEU A 1 107 ? -23.989 -0.014 17.485 1.00 87.56 107 LEU A CA 1
ATOM 903 C C . LEU A 1 107 ? -23.535 -0.418 18.892 1.00 87.56 107 LEU A C 1
ATOM 905 O O . LEU A 1 107 ? -24.361 -0.582 19.791 1.00 87.56 107 LEU A O 1
ATOM 909 N N . SER A 1 108 ? -22.223 -0.527 19.103 1.00 87.75 108 SER A N 1
ATOM 910 C CA . SER A 1 108 ? -21.647 -0.918 20.390 1.00 87.75 108 SER A CA 1
ATOM 911 C C . SER A 1 108 ? -21.926 0.123 21.482 1.00 87.75 108 SER A C 1
ATOM 913 O O . SER A 1 108 ? -22.244 -0.234 22.616 1.00 87.75 108 SER A O 1
ATOM 915 N N . THR A 1 109 ? -21.936 1.413 21.132 1.00 87.00 109 THR A N 1
ATOM 916 C CA . THR A 1 109 ? -22.298 2.503 22.048 1.00 87.00 109 THR A CA 1
ATOM 917 C C . THR A 1 109 ? -23.776 2.453 22.437 1.00 87.00 109 THR A C 1
ATOM 919 O O . THR A 1 109 ? -24.093 2.624 23.615 1.00 87.00 109 THR A O 1
ATOM 922 N N . HIS A 1 110 ? -24.685 2.183 21.491 1.00 84.31 110 HIS A N 1
ATOM 923 C CA . HIS A 1 110 ? -26.122 2.032 21.783 1.00 84.31 110 HIS A CA 1
ATOM 924 C C . HIS A 1 110 ? -26.425 0.827 22.674 1.00 84.31 110 HIS A C 1
ATOM 926 O O . HIS A 1 110 ? -27.338 0.888 23.495 1.00 84.31 110 HIS A O 1
ATOM 932 N N . LEU A 1 111 ? -25.645 -0.248 22.546 1.00 86.06 111 LEU A N 1
ATOM 933 C CA . LEU A 1 111 ? -25.746 -1.436 23.396 1.00 86.06 111 LEU A CA 1
ATOM 934 C C . LEU A 1 111 ? -25.082 -1.263 24.773 1.00 86.06 111 LEU A C 1
ATOM 936 O O . LEU A 1 111 ? -25.230 -2.132 25.629 1.00 86.06 111 LEU A O 1
ATOM 940 N N . GLY A 1 112 ? -24.381 -0.148 25.011 1.00 84.94 112 GLY A N 1
ATOM 941 C CA . GLY A 1 112 ? -23.668 0.112 26.264 1.00 84.94 112 GLY A CA 1
ATOM 942 C C . GLY A 1 112 ? -22.320 -0.608 26.382 1.00 84.94 112 GLY A C 1
ATOM 943 O O . GLY A 1 112 ? -21.810 -0.761 27.488 1.00 84.94 112 GLY A O 1
ATOM 944 N N . ILE A 1 113 ? -21.731 -1.035 25.261 1.00 87.81 113 ILE A N 1
ATOM 945 C CA . ILE A 1 113 ? -20.494 -1.828 25.188 1.00 87.81 113 ILE A CA 1
ATOM 946 C C . ILE A 1 113 ? -19.479 -1.144 24.241 1.00 87.81 113 ILE A C 1
ATOM 948 O O . ILE A 1 113 ? -19.135 -1.705 23.204 1.00 87.81 113 ILE A O 1
ATOM 952 N N . PRO A 1 114 ? -18.977 0.072 24.537 1.00 84.62 114 PRO A N 1
ATOM 953 C CA . PRO A 1 114 ? -18.227 0.903 23.583 1.00 84.62 114 PRO A CA 1
ATOM 954 C C . PRO A 1 114 ? -16.752 0.471 23.401 1.00 84.62 114 PRO A C 1
ATOM 956 O O . PRO A 1 114 ? -15.824 1.260 23.584 1.00 84.62 114 PRO A O 1
ATOM 959 N N . ILE A 1 115 ? -16.510 -0.801 23.072 1.00 81.62 115 ILE A N 1
ATOM 960 C CA . ILE A 1 115 ? -15.167 -1.405 22.989 1.00 81.62 115 ILE A CA 1
ATOM 961 C C . ILE A 1 115 ? -14.306 -0.737 21.906 1.00 81.62 115 ILE A C 1
ATOM 963 O O . ILE A 1 115 ? -13.098 -0.594 22.086 1.00 81.62 115 ILE A O 1
ATOM 967 N N . PHE A 1 116 ? -14.907 -0.299 20.798 1.00 80.69 116 PHE A N 1
ATOM 968 C CA . PHE A 1 116 ? -14.184 0.285 19.662 1.00 80.69 116 PHE A CA 1
ATOM 969 C C . PHE A 1 116 ? -13.817 1.761 19.858 1.00 80.69 116 PHE A C 1
ATOM 971 O O . PHE A 1 116 ? -12.862 2.253 19.253 1.00 80.69 116 PHE A O 1
ATOM 978 N N . GLY A 1 117 ? -14.524 2.458 20.741 1.00 81.56 117 GLY A N 1
ATOM 979 C CA . GLY A 1 117 ? -14.302 3.864 21.036 1.00 81.56 117 GLY A CA 1
ATOM 980 C C . GLY A 1 117 ? -13.271 4.093 22.124 1.00 81.56 117 GLY A C 1
ATOM 981 O O .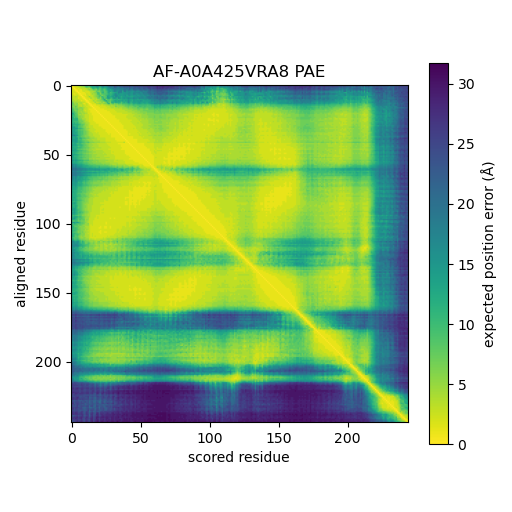 GLY A 1 117 ? -12.740 5.201 22.219 1.00 81.56 117 GLY A O 1
ATOM 982 N N . ILE A 1 118 ? -12.961 3.075 22.931 1.00 85.38 118 ILE A N 1
ATOM 983 C CA . ILE A 1 118 ? -11.928 3.137 23.968 1.00 85.38 118 ILE A CA 1
ATOM 984 C C . ILE A 1 118 ? -10.569 2.857 23.324 1.00 85.38 118 ILE A C 1
ATOM 986 O O . ILE A 1 118 ? -10.222 1.725 22.998 1.00 85.38 118 ILE A O 1
ATOM 990 N N . ILE A 1 119 ? -9.766 3.905 23.160 1.00 86.69 119 ILE A N 1
ATOM 991 C CA . ILE A 1 119 ? -8.465 3.825 22.497 1.00 86.69 119 ILE A CA 1
ATOM 992 C C . ILE A 1 119 ? -7.348 4.036 23.514 1.00 86.69 119 ILE A C 1
ATOM 994 O O . ILE A 1 119 ? -7.376 4.970 24.316 1.00 86.69 119 ILE A O 1
ATOM 998 N N . LYS A 1 120 ? -6.317 3.189 23.450 1.00 85.19 120 LYS A N 1
ATOM 999 C CA . LYS A 1 120 ? -5.106 3.336 24.263 1.00 85.19 120 LYS A CA 1
ATOM 1000 C C . LYS A 1 120 ? -4.367 4.625 23.898 1.00 85.19 120 LYS A C 1
ATOM 1002 O O . LYS A 1 120 ? -4.051 4.875 22.729 1.00 85.19 120 LYS A O 1
ATOM 1007 N N . SER A 1 121 ? -4.033 5.424 24.903 1.00 83.25 121 SER A N 1
ATOM 1008 C CA . SER A 1 121 ? -3.217 6.619 24.724 1.00 83.25 121 SER A CA 1
ATOM 1009 C C . SER A 1 121 ? -1.792 6.254 24.330 1.00 83.25 121 SER A C 1
ATOM 1011 O O . SER A 1 121 ? -1.138 5.393 24.920 1.00 83.25 121 SER A O 1
ATOM 1013 N N . ARG A 1 122 ? -1.262 6.964 23.336 1.00 82.50 122 ARG A N 1
ATOM 1014 C CA . ARG A 1 122 ? 0.150 6.856 22.964 1.00 82.50 122 ARG A CA 1
ATOM 1015 C C . ARG A 1 122 ? 1.022 7.492 24.049 1.00 82.50 122 ARG A C 1
ATOM 1017 O O . ARG A 1 122 ? 0.966 8.708 24.238 1.00 82.50 122 ARG A O 1
ATOM 1024 N N . LYS A 1 123 ? 1.895 6.677 24.647 1.00 79.94 123 LYS A N 1
ATOM 1025 C CA . LYS A 1 123 ? 2.917 7.097 25.622 1.00 79.94 123 LYS A CA 1
ATOM 1026 C C . LYS A 1 123 ? 4.264 7.436 24.974 1.00 79.94 123 LYS A C 1
ATOM 1028 O O . LYS A 1 123 ? 4.910 8.398 25.371 1.00 79.94 123 LYS A O 1
ATOM 1033 N N . HIS A 1 124 ? 4.663 6.699 23.936 1.00 80.62 124 HIS A N 1
ATOM 1034 C CA . HIS A 1 124 ? 5.965 6.886 23.292 1.00 80.62 124 HIS A CA 1
ATOM 1035 C C . HIS A 1 124 ? 5.946 7.981 22.215 1.00 80.62 124 HIS A C 1
ATOM 1037 O O . HIS A 1 124 ? 4.954 8.197 21.510 1.00 80.62 124 HIS A O 1
ATOM 1043 N N . SER A 1 125 ? 7.071 8.691 22.092 1.00 81.94 125 SER A N 1
ATOM 1044 C CA . SER A 1 125 ? 7.323 9.618 20.985 1.00 81.94 125 SER A CA 1
ATOM 1045 C C . SER A 1 125 ? 7.530 8.855 19.677 1.00 81.94 125 SER A C 1
ATOM 1047 O O . SER A 1 125 ? 7.920 7.695 19.690 1.00 81.94 125 SER A O 1
ATOM 1049 N N . ILE A 1 126 ? 7.332 9.536 18.547 1.00 82.06 126 ILE A N 1
ATOM 1050 C CA . ILE A 1 126 ? 7.632 8.970 17.225 1.00 82.06 126 ILE A CA 1
ATOM 1051 C C . ILE A 1 126 ? 9.127 8.695 17.031 1.00 82.06 126 ILE A C 1
ATOM 1053 O O . ILE A 1 126 ? 9.488 7.847 16.231 1.00 82.06 126 ILE A O 1
ATOM 1057 N N . CYS A 1 127 ? 9.984 9.394 17.781 1.00 81.75 127 CYS A N 1
ATOM 1058 C CA . CYS A 1 127 ? 11.432 9.197 17.741 1.00 81.75 127 CYS A CA 1
ATOM 1059 C C . CYS A 1 127 ? 11.891 7.975 18.551 1.00 81.75 127 CYS A C 1
ATOM 1061 O O . CYS A 1 127 ? 13.054 7.599 18.470 1.00 81.75 127 CYS A O 1
ATOM 1063 N N . ASN A 1 128 ? 11.011 7.369 19.358 1.00 85.56 128 ASN A N 1
ATOM 1064 C CA . ASN A 1 128 ? 11.347 6.135 20.057 1.00 85.56 128 ASN A CA 1
ATOM 1065 C C . ASN A 1 128 ? 11.129 4.955 19.103 1.00 85.56 128 ASN A C 1
ATOM 1067 O O . ASN A 1 128 ? 10.008 4.477 18.957 1.00 85.56 128 ASN A O 1
ATOM 1071 N N . VAL A 1 129 ? 12.214 4.517 18.465 1.00 80.94 129 VAL A N 1
ATOM 1072 C CA . VAL A 1 129 ? 12.213 3.488 17.413 1.00 80.94 129 VAL A CA 1
ATOM 1073 C C . VAL A 1 129 ? 11.676 2.139 17.906 1.00 80.94 129 VAL A C 1
ATOM 1075 O O . VAL A 1 129 ? 10.983 1.458 17.161 1.00 80.94 129 VAL A O 1
ATOM 1078 N N . MET A 1 130 ? 11.946 1.774 19.163 1.00 85.12 130 MET A N 1
ATOM 1079 C CA . MET A 1 130 ? 11.525 0.488 19.744 1.00 85.12 130 MET A CA 1
ATOM 1080 C C . MET A 1 130 ? 10.189 0.574 20.501 1.00 85.12 130 MET A C 1
ATOM 1082 O O . MET A 1 130 ? 9.647 -0.436 20.945 1.00 85.12 130 MET A O 1
ATOM 1086 N N . GLY A 1 131 ? 9.650 1.783 20.679 1.00 81.88 131 GLY A N 1
ATOM 1087 C CA . GLY A 1 131 ? 8.401 2.020 21.393 1.00 81.88 131 GLY A CA 1
ATOM 1088 C C . GLY A 1 131 ? 7.163 1.814 20.518 1.00 81.88 131 GLY A C 1
ATOM 1089 O O . GLY A 1 131 ? 7.176 2.034 19.310 1.00 81.88 131 GLY A O 1
ATOM 1090 N N . GLN A 1 132 ? 6.035 1.465 21.143 1.00 85.38 132 GLN A N 1
ATOM 1091 C CA . GLN A 1 132 ? 4.749 1.385 20.444 1.00 85.38 132 GLN A CA 1
ATOM 1092 C C . GLN A 1 132 ? 4.329 2.768 19.924 1.00 85.38 132 GLN A C 1
ATOM 1094 O O . GLN A 1 132 ? 4.154 3.708 20.707 1.00 85.38 132 GLN A O 1
ATOM 1099 N N . TYR A 1 133 ? 4.080 2.875 18.618 1.00 88.38 133 TYR A N 1
ATOM 1100 C CA . TYR A 1 133 ? 3.535 4.079 17.997 1.00 88.38 133 TYR A CA 1
ATOM 1101 C C . TYR A 1 133 ? 2.303 3.740 17.143 1.00 88.38 133 TYR A C 1
ATOM 1103 O O . TYR A 1 133 ? 2.351 2.785 16.368 1.00 88.38 133 TYR A O 1
ATOM 1111 N N . PRO A 1 134 ? 1.192 4.498 17.243 1.00 89.31 134 PRO A N 1
ATOM 1112 C CA . PRO A 1 134 ? -0.047 4.190 16.533 1.00 89.31 134 PRO A CA 1
ATOM 1113 C C . PRO A 1 134 ? 0.031 4.590 15.050 1.00 89.31 134 PRO A C 1
ATOM 1115 O O . PRO A 1 134 ? -0.597 5.559 14.606 1.00 89.31 134 PRO A O 1
ATOM 1118 N N . PHE A 1 135 ? 0.828 3.856 14.277 1.00 90.00 135 PHE A N 1
ATOM 1119 C CA . PHE A 1 135 ? 0.790 3.884 12.819 1.00 90.00 135 PHE A CA 1
ATOM 1120 C C . PHE A 1 135 ? -0.464 3.173 12.302 1.00 90.00 135 PHE A C 1
ATOM 1122 O O . PHE A 1 135 ? -0.957 2.219 12.899 1.00 90.00 135 PHE A O 1
ATOM 1129 N N . SER A 1 136 ? -0.999 3.655 11.184 1.00 90.75 136 SER A N 1
ATOM 1130 C CA . SER A 1 136 ? -2.107 3.005 10.490 1.00 90.75 136 SER A CA 1
ATOM 1131 C C . SER A 1 136 ? -1.549 2.037 9.453 1.00 90.75 136 SER A C 1
ATOM 1133 O O . SER A 1 136 ? -0.949 2.466 8.470 1.00 90.75 136 SER A O 1
ATOM 1135 N N . VAL A 1 137 ? -1.781 0.740 9.660 1.00 90.81 137 VAL A N 1
ATOM 1136 C CA . VAL A 1 137 ? -1.307 -0.329 8.764 1.00 90.81 137 VAL A CA 1
ATOM 1137 C C . VAL A 1 137 ? -1.825 -0.138 7.332 1.00 90.81 137 VAL A C 1
ATOM 1139 O O . VAL A 1 137 ? -1.069 -0.285 6.375 1.00 90.81 137 VAL A O 1
ATOM 1142 N N . SER A 1 138 ? -3.084 0.283 7.170 1.00 91.12 138 SER A N 1
ATOM 1143 C CA . SER A 1 138 ? -3.662 0.572 5.852 1.00 91.12 138 SER A CA 1
ATOM 1144 C C . SER A 1 138 ? -2.990 1.757 5.153 1.00 91.12 138 SER A C 1
ATOM 1146 O O . SER A 1 138 ? -2.749 1.703 3.949 1.00 91.12 138 SER A O 1
ATOM 1148 N N . LYS A 1 139 ? -2.607 2.810 5.891 1.00 92.38 139 LYS A N 1
ATOM 1149 C CA . LYS A 1 139 ? -1.833 3.927 5.321 1.00 92.38 139 LYS A CA 1
ATOM 1150 C C . LYS A 1 139 ? -0.413 3.526 4.936 1.00 92.38 139 LYS A C 1
ATOM 1152 O O . LYS A 1 139 ? 0.078 4.005 3.922 1.00 92.38 139 LYS A O 1
ATOM 1157 N N . VAL A 1 140 ? 0.229 2.645 5.706 1.00 93.62 140 VAL A N 1
ATOM 1158 C CA . VAL A 1 140 ? 1.558 2.119 5.354 1.00 93.62 140 VAL A CA 1
ATOM 1159 C C . VAL A 1 140 ? 1.503 1.428 3.993 1.00 93.62 140 VAL A C 1
ATOM 1161 O O . VAL A 1 140 ? 2.284 1.762 3.111 1.00 93.62 140 VAL A O 1
ATOM 1164 N N . ASN A 1 141 ? 0.526 0.551 3.763 1.00 95.06 141 ASN A N 1
ATOM 1165 C CA . ASN A 1 141 ? 0.394 -0.135 2.473 1.00 95.06 141 ASN A CA 1
ATOM 1166 C C . ASN A 1 141 ? 0.009 0.812 1.319 1.00 95.06 141 ASN A C 1
ATOM 1168 O O . ASN A 1 141 ? 0.465 0.652 0.186 1.00 95.06 141 ASN A O 1
ATOM 1172 N N . GLN A 1 142 ? -0.794 1.848 1.596 1.00 94.88 142 GLN A N 1
ATOM 1173 C CA . GLN A 1 142 ? -1.055 2.925 0.630 1.00 94.88 142 GLN A CA 1
ATOM 1174 C C . GLN A 1 142 ? 0.238 3.639 0.222 1.00 94.88 142 GLN A C 1
ATOM 1176 O O . GLN A 1 142 ? 0.432 3.887 -0.964 1.00 94.88 142 GLN A O 1
ATOM 1181 N N . MET A 1 143 ? 1.136 3.916 1.172 1.00 94.12 143 MET A N 1
ATOM 1182 C CA . MET A 1 143 ? 2.446 4.504 0.878 1.00 94.12 143 MET A CA 1
ATOM 1183 C C . MET A 1 143 ? 3.349 3.552 0.091 1.00 94.12 143 MET A C 1
ATOM 1185 O O . MET A 1 143 ? 3.995 3.997 -0.850 1.00 94.12 143 MET A O 1
ATOM 1189 N N . VAL A 1 144 ? 3.363 2.256 0.423 1.00 94.81 144 VAL A N 1
ATOM 1190 C CA . VAL A 1 144 ? 4.134 1.241 -0.322 1.00 94.81 144 VAL A CA 1
ATOM 1191 C C . VAL A 1 144 ? 3.685 1.182 -1.782 1.00 94.81 144 VAL A C 1
ATOM 1193 O O . VAL A 1 144 ? 4.500 1.328 -2.689 1.00 94.81 144 VAL A O 1
ATOM 1196 N N . SER A 1 145 ? 2.380 1.035 -2.015 1.00 96.69 145 SER A N 1
ATOM 1197 C CA . SER A 1 145 ? 1.818 1.016 -3.373 1.00 96.69 145 SER A CA 1
ATOM 1198 C C . SER A 1 145 ? 2.075 2.321 -4.139 1.00 96.69 145 SER A C 1
ATOM 1200 O O . SER A 1 145 ? 2.427 2.273 -5.317 1.00 96.69 145 SER A O 1
ATOM 1202 N N . LEU A 1 146 ? 1.984 3.483 -3.479 1.00 95.62 146 LEU A N 1
ATOM 1203 C CA . LEU A 1 146 ? 2.307 4.776 -4.092 1.00 95.62 146 LEU A CA 1
ATOM 1204 C C . LEU A 1 146 ? 3.788 4.877 -4.477 1.00 95.62 146 LEU A C 1
ATOM 1206 O O . LEU A 1 146 ? 4.103 5.330 -5.572 1.00 95.62 146 LEU A O 1
ATOM 1210 N N . PHE A 1 147 ? 4.690 4.438 -3.597 1.00 94.50 147 PHE A N 1
ATOM 1211 C CA . PHE A 1 147 ? 6.126 4.447 -3.863 1.00 94.50 147 PHE A CA 1
ATOM 1212 C C . PHE A 1 147 ? 6.464 3.589 -5.081 1.00 94.50 147 PHE A C 1
ATOM 1214 O O . PHE A 1 147 ? 7.114 4.072 -6.000 1.00 94.50 147 PHE A O 1
ATOM 1221 N N . ILE A 1 148 ? 5.940 2.363 -5.134 1.00 96.69 148 ILE A N 1
ATOM 1222 C CA . ILE A 1 148 ? 6.134 1.460 -6.274 1.00 96.69 148 ILE A CA 1
ATOM 1223 C C . ILE A 1 148 ? 5.570 2.075 -7.563 1.00 96.69 148 ILE A C 1
ATOM 1225 O O . ILE A 1 148 ? 6.208 1.984 -8.608 1.00 96.69 148 ILE A O 1
ATOM 1229 N N . THR A 1 149 ? 4.424 2.760 -7.485 1.00 97.75 149 THR A N 1
ATOM 1230 C CA . THR A 1 149 ? 3.849 3.493 -8.627 1.00 97.75 149 THR A CA 1
ATOM 1231 C C . THR A 1 149 ? 4.812 4.557 -9.147 1.00 97.75 149 THR A C 1
ATOM 1233 O O . THR A 1 149 ? 5.100 4.597 -10.340 1.00 97.75 149 THR A O 1
ATOM 1236 N N . ILE A 1 150 ? 5.360 5.390 -8.257 1.00 94.62 150 ILE A N 1
ATOM 1237 C CA . ILE A 1 150 ? 6.329 6.433 -8.622 1.00 94.62 150 ILE A CA 1
ATOM 1238 C C . ILE A 1 150 ? 7.606 5.808 -9.196 1.00 94.62 150 ILE A C 1
ATOM 1240 O O . ILE A 1 150 ? 8.109 6.289 -10.208 1.00 94.62 150 ILE A O 1
ATOM 1244 N N . SER A 1 151 ? 8.116 4.723 -8.607 1.00 94.75 151 SER A N 1
ATOM 1245 C CA . SER A 1 151 ? 9.292 4.017 -9.125 1.00 94.75 151 SER A CA 1
ATOM 1246 C C . SER A 1 151 ? 9.082 3.543 -10.561 1.00 94.75 151 SER A C 1
ATOM 1248 O O . SER A 1 151 ? 9.952 3.764 -11.399 1.00 94.75 151 SER A O 1
ATOM 1250 N N . TRP A 1 152 ? 7.923 2.963 -10.877 1.00 97.75 152 TRP A N 1
ATOM 1251 C CA . TRP A 1 152 ? 7.618 2.550 -12.246 1.00 97.75 152 TRP A CA 1
ATOM 1252 C C . TRP A 1 152 ? 7.487 3.722 -13.217 1.00 97.75 152 TRP A C 1
ATOM 1254 O O . TRP A 1 152 ? 7.951 3.603 -14.346 1.00 97.75 152 TRP A O 1
ATOM 1264 N N . VAL A 1 153 ? 6.947 4.868 -12.784 1.00 95.56 153 VAL A N 1
ATOM 1265 C CA . VAL A 1 153 ? 6.950 6.099 -13.599 1.00 95.56 153 VAL A CA 1
ATOM 1266 C C . VAL A 1 153 ? 8.379 6.546 -13.906 1.00 95.56 153 VAL A C 1
ATOM 1268 O O . VAL A 1 153 ? 8.678 6.872 -15.050 1.00 95.56 153 VAL A O 1
ATOM 1271 N N . LEU A 1 154 ? 9.277 6.534 -12.918 1.00 92.06 154 LEU A N 1
ATOM 1272 C CA . LEU A 1 154 ? 10.679 6.915 -13.123 1.00 92.06 154 LEU A CA 1
ATOM 1273 C C . LEU A 1 154 ? 11.394 5.967 -14.091 1.00 92.06 154 LEU A C 1
ATOM 1275 O O . LEU A 1 154 ? 12.116 6.431 -14.971 1.00 92.06 154 LEU A O 1
ATOM 1279 N N . VAL A 1 155 ? 11.168 4.655 -13.960 1.00 93.69 155 VAL A N 1
ATOM 1280 C CA . VAL A 1 155 ? 11.700 3.662 -14.904 1.00 93.69 155 VAL A CA 1
ATOM 1281 C C . VAL A 1 155 ? 11.127 3.901 -16.300 1.00 93.69 155 VAL A C 1
ATOM 1283 O O . VAL A 1 155 ? 11.887 3.976 -17.255 1.00 93.69 155 VAL A O 1
ATOM 1286 N N . PHE A 1 156 ? 9.817 4.105 -16.429 1.00 94.38 156 PHE A N 1
ATOM 1287 C CA . PHE A 1 156 ? 9.186 4.389 -17.717 1.00 94.38 156 PHE A CA 1
ATOM 1288 C C . PHE A 1 156 ? 9.769 5.643 -18.381 1.00 94.38 156 PHE A C 1
ATOM 1290 O O . PHE A 1 156 ? 10.144 5.598 -19.548 1.00 94.38 156 PHE A O 1
ATOM 1297 N N . ILE A 1 157 ? 9.926 6.742 -17.634 1.00 90.00 157 ILE A N 1
ATOM 1298 C CA . ILE A 1 157 ? 10.553 7.972 -18.139 1.00 90.00 157 ILE A CA 1
ATOM 1299 C C . ILE A 1 157 ? 11.989 7.700 -18.596 1.00 90.00 157 ILE A C 1
ATOM 1301 O O . ILE A 1 157 ? 12.371 8.140 -19.676 1.00 90.00 157 ILE A O 1
ATOM 1305 N N . LYS A 1 158 ? 12.781 6.959 -17.812 1.00 89.50 158 LYS A N 1
ATOM 1306 C CA . LYS A 1 158 ? 14.153 6.586 -18.183 1.00 89.50 158 LYS A CA 1
ATOM 1307 C C . LYS A 1 158 ? 14.185 5.829 -19.517 1.00 89.50 158 LYS A C 1
ATOM 1309 O O . LYS A 1 158 ? 15.009 6.159 -20.367 1.00 89.50 158 LYS A O 1
ATOM 1314 N N . GLU A 1 159 ? 13.299 4.856 -19.712 1.00 90.88 159 GLU A N 1
ATOM 1315 C CA . GLU A 1 159 ? 13.248 4.064 -20.948 1.00 90.88 159 GLU A CA 1
ATOM 1316 C C . GLU A 1 159 ? 12.736 4.887 -22.144 1.00 90.88 159 GLU A C 1
ATOM 1318 O O . GLU A 1 159 ? 13.283 4.771 -23.236 1.00 90.88 159 GLU A O 1
ATOM 1323 N N . VAL A 1 160 ? 11.785 5.809 -21.940 1.00 90.44 160 VAL A N 1
ATOM 1324 C CA . VAL A 1 160 ? 11.360 6.775 -22.975 1.00 90.44 160 VAL A CA 1
ATOM 1325 C C . VAL A 1 160 ? 12.511 7.693 -23.393 1.00 90.44 160 VAL A C 1
ATOM 1327 O O . VAL A 1 160 ? 12.716 7.920 -24.583 1.00 90.44 160 VAL A O 1
ATOM 1330 N N . LEU A 1 161 ? 13.281 8.211 -22.433 1.00 87.00 161 LEU A N 1
ATOM 1331 C CA . LEU A 1 161 ? 14.431 9.084 -22.703 1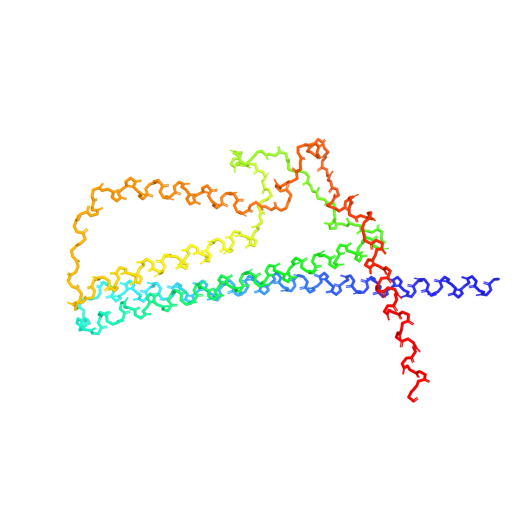.00 87.00 161 LEU A CA 1
ATOM 1332 C C . LEU A 1 161 ? 15.600 8.339 -23.358 1.00 87.00 161 LEU A C 1
ATOM 1334 O O . LEU A 1 161 ? 16.382 8.955 -24.074 1.00 87.00 161 LEU A O 1
ATOM 1338 N N . SER A 1 162 ? 15.716 7.033 -23.111 1.00 84.00 162 SER A N 1
ATOM 1339 C CA . SER A 1 162 ? 16.751 6.167 -23.692 1.00 84.00 162 SER A CA 1
ATOM 1340 C C . SER A 1 162 ? 16.328 5.558 -25.033 1.00 84.00 162 SER A C 1
ATOM 1342 O O . SER A 1 162 ? 17.097 4.808 -25.636 1.00 84.00 162 SER A O 1
ATOM 1344 N N . PHE A 1 163 ? 15.108 5.844 -25.496 1.00 85.69 163 PHE A N 1
ATOM 1345 C CA . PHE A 1 163 ? 14.573 5.241 -26.704 1.00 85.69 163 PHE A CA 1
ATOM 1346 C C . PHE A 1 163 ? 15.376 5.710 -27.932 1.00 85.69 163 PHE A C 1
ATOM 1348 O O . PHE A 1 163 ? 15.601 6.913 -28.069 1.00 85.69 163 PHE A O 1
ATOM 1355 N N . PRO A 1 164 ? 15.788 4.819 -28.859 1.00 78.00 164 PRO A N 1
ATOM 1356 C CA . PRO A 1 164 ? 16.767 5.142 -29.907 1.00 78.00 164 PRO A CA 1
ATOM 1357 C C . PRO A 1 164 ? 16.441 6.352 -30.800 1.00 78.00 164 PRO A C 1
ATOM 1359 O O . PRO A 1 164 ? 17.351 6.969 -31.356 1.00 78.00 164 PRO A O 1
ATOM 1362 N N . SER A 1 165 ? 15.161 6.705 -30.953 1.00 76.31 165 SER A N 1
ATOM 1363 C CA . SER A 1 165 ? 14.733 7.878 -31.724 1.00 76.31 165 SER A CA 1
ATOM 1364 C C . SER A 1 165 ? 14.849 9.207 -30.961 1.00 76.31 165 SER A C 1
ATOM 1366 O O . SER A 1 165 ? 14.834 10.262 -31.593 1.00 76.31 165 SER A O 1
ATOM 1368 N N . LEU A 1 166 ? 14.973 9.190 -29.629 1.00 71.25 166 LEU A N 1
ATOM 1369 C CA . LEU A 1 166 ? 15.206 10.364 -28.786 1.00 71.25 166 LEU A CA 1
ATOM 1370 C C . LEU A 1 166 ? 16.704 10.470 -28.451 1.00 71.25 166 LEU A C 1
ATOM 1372 O O . LEU A 1 166 ? 17.225 9.748 -27.608 1.00 71.25 166 LEU A O 1
ATOM 1376 N N . LYS A 1 167 ? 17.419 11.410 -29.079 1.00 61.75 167 LYS A N 1
ATOM 1377 C CA . LYS A 1 167 ? 18.812 11.730 -28.715 1.00 61.75 167 LYS A CA 1
ATOM 1378 C C . LYS A 1 167 ? 18.846 12.854 -27.679 1.00 61.75 167 LYS A C 1
ATOM 1380 O O . LYS A 1 167 ? 19.084 14.005 -28.035 1.00 61.75 167 LYS A O 1
ATOM 1385 N N . ILE A 1 168 ? 18.586 12.533 -26.414 1.00 68.12 168 ILE A N 1
ATOM 1386 C CA . ILE A 1 168 ? 18.724 13.491 -25.306 1.00 68.12 168 ILE A CA 1
ATOM 1387 C C . ILE A 1 168 ? 19.944 13.107 -24.468 1.00 68.12 168 ILE A C 1
ATOM 1389 O O . ILE A 1 168 ? 19.973 12.039 -23.862 1.00 68.12 168 ILE A O 1
ATOM 1393 N N . ASP A 1 169 ? 20.952 13.982 -24.427 1.00 66.81 169 ASP A N 1
ATOM 1394 C CA . ASP A 1 169 ? 22.108 13.807 -23.547 1.00 66.81 169 ASP A CA 1
ATOM 1395 C C . ASP A 1 169 ? 21.784 14.305 -22.126 1.00 66.81 169 ASP A C 1
ATOM 1397 O O . ASP A 1 169 ? 21.438 15.467 -21.918 1.00 66.81 169 ASP A O 1
ATOM 1401 N N . LEU A 1 170 ? 21.883 13.405 -21.145 1.00 67.56 170 LEU A N 1
ATOM 1402 C CA . LEU A 1 170 ? 21.621 13.648 -19.717 1.00 67.56 170 LEU A CA 1
ATOM 1403 C C . LEU A 1 170 ? 22.919 13.701 -18.889 1.00 67.56 170 LEU A C 1
ATOM 1405 O O . LEU A 1 170 ? 22.880 13.620 -17.658 1.00 67.56 170 LEU A O 1
ATOM 1409 N N . SER A 1 171 ? 24.077 13.824 -19.546 1.00 67.25 171 SER A N 1
ATOM 1410 C CA . SER A 1 171 ? 25.410 13.848 -18.928 1.00 67.25 171 SER A CA 1
ATOM 1411 C C . SER A 1 171 ? 25.556 14.870 -17.787 1.00 67.25 171 SER A C 1
ATOM 1413 O O . SER A 1 171 ? 26.209 14.565 -16.788 1.00 67.25 171 SER A O 1
ATOM 1415 N N . PHE A 1 172 ? 24.867 16.015 -17.867 1.00 62.50 172 PHE A N 1
ATOM 1416 C CA . PHE A 1 172 ? 24.872 17.088 -16.859 1.00 62.50 172 PHE A CA 1
ATOM 1417 C C . PHE A 1 172 ? 24.311 16.686 -15.475 1.00 62.50 172 PHE A C 1
ATOM 1419 O O . PHE A 1 172 ? 24.625 17.322 -14.472 1.00 62.50 172 PHE A O 1
ATOM 1426 N N . LEU A 1 173 ? 23.508 15.620 -15.368 1.00 62.53 173 LEU A N 1
ATOM 1427 C CA . LEU A 1 173 ? 22.877 15.231 -14.096 1.00 62.53 173 LEU A CA 1
ATOM 1428 C C . LEU A 1 173 ? 23.773 14.383 -13.173 1.00 62.53 173 LEU A C 1
ATOM 1430 O O . LEU A 1 173 ? 23.406 14.174 -12.018 1.00 62.53 173 LEU A O 1
ATOM 1434 N N . LYS A 1 174 ? 24.930 13.890 -13.638 1.00 68.44 174 LYS A N 1
ATOM 1435 C CA . LYS A 1 174 ? 25.704 12.841 -12.940 1.00 68.44 174 LYS A CA 1
ATOM 1436 C C . LYS A 1 174 ? 26.345 13.255 -11.609 1.00 68.44 174 LYS A C 1
ATOM 1438 O O . LYS A 1 174 ? 26.424 12.419 -10.716 1.00 68.44 174 LYS A O 1
ATOM 1443 N N . GLU A 1 175 ? 26.792 14.501 -11.447 1.00 63.06 175 GLU A N 1
ATOM 1444 C CA . GLU A 1 175 ? 27.477 14.927 -10.207 1.00 63.06 175 GLU A CA 1
ATOM 1445 C C . GLU A 1 175 ? 26.514 15.457 -9.134 1.00 63.06 175 GLU A C 1
ATOM 1447 O O . GLU A 1 175 ? 26.722 15.251 -7.938 1.00 63.06 175 GLU A O 1
ATOM 1452 N N . ILE A 1 176 ? 25.402 16.073 -9.545 1.00 68.00 176 ILE A N 1
ATOM 1453 C CA . ILE A 1 176 ? 24.383 16.603 -8.625 1.00 68.00 176 ILE A CA 1
ATOM 1454 C C . ILE A 1 176 ? 23.455 15.469 -8.124 1.00 68.00 176 ILE A C 1
ATOM 1456 O O . ILE A 1 176 ? 22.836 15.577 -7.059 1.00 68.00 176 ILE A O 1
ATOM 1460 N N . SER A 1 177 ? 23.385 14.335 -8.838 1.00 71.12 177 SER A N 1
ATOM 1461 C CA . SER A 1 177 ? 22.419 13.265 -8.555 1.00 71.12 177 SER A CA 1
ATOM 1462 C C . SER A 1 177 ? 22.597 12.599 -7.195 1.00 71.12 177 SER A C 1
ATOM 1464 O O . SER A 1 177 ? 21.599 12.194 -6.605 1.00 71.12 177 SER A O 1
ATOM 1466 N N . PHE A 1 178 ? 23.823 12.475 -6.673 1.00 72.31 178 PHE A N 1
ATOM 1467 C CA . PHE A 1 178 ? 24.050 11.744 -5.422 1.00 72.31 178 PHE A CA 1
ATOM 1468 C C . PHE A 1 178 ? 23.453 12.472 -4.210 1.00 72.31 178 PHE A C 1
ATOM 1470 O O . PHE A 1 178 ? 22.683 11.888 -3.447 1.00 72.31 178 PHE A O 1
ATOM 1477 N N . TRP A 1 179 ? 23.730 13.770 -4.058 1.00 78.56 179 TRP A N 1
ATOM 1478 C CA . TRP A 1 179 ? 23.183 14.559 -2.951 1.00 78.56 179 TRP A CA 1
ATOM 1479 C C . TRP A 1 179 ? 21.676 14.769 -3.081 1.00 78.56 179 TRP A C 1
ATOM 1481 O O . TRP A 1 179 ? 20.962 14.645 -2.085 1.00 78.56 179 TRP A O 1
ATOM 1491 N N . ILE A 1 180 ? 21.174 14.996 -4.301 1.00 82.50 180 ILE A N 1
ATOM 1492 C CA . ILE A 1 180 ? 19.728 15.043 -4.566 1.00 82.50 180 ILE A CA 1
ATOM 1493 C C . ILE A 1 180 ? 19.064 13.724 -4.163 1.00 82.50 180 ILE A C 1
ATOM 1495 O O . ILE A 1 180 ? 18.000 13.741 -3.546 1.00 82.50 180 ILE A O 1
ATOM 1499 N N . PHE A 1 181 ? 19.691 12.585 -4.457 1.00 79.88 181 PHE A N 1
ATOM 1500 C CA . PHE A 1 181 ? 19.172 11.272 -4.089 1.00 79.88 181 PHE A CA 1
ATOM 1501 C C . PHE A 1 181 ? 19.114 11.078 -2.569 1.00 79.88 181 PHE A C 1
ATOM 1503 O O . PHE A 1 181 ? 18.066 10.699 -2.046 1.00 79.88 181 PHE A O 1
ATOM 1510 N N . ILE A 1 182 ? 20.190 11.397 -1.842 1.00 82.56 182 ILE A N 1
ATOM 1511 C CA . ILE A 1 182 ? 20.227 11.282 -0.374 1.00 82.56 182 ILE A CA 1
ATOM 1512 C C . ILE A 1 182 ? 19.193 12.204 0.284 1.00 82.56 182 ILE A C 1
ATOM 1514 O O . ILE A 1 182 ? 18.427 11.763 1.144 1.00 82.56 182 ILE A O 1
ATOM 1518 N N . ILE A 1 183 ? 19.122 13.469 -0.140 1.00 86.38 183 ILE A N 1
ATOM 1519 C CA . ILE A 1 183 ? 18.133 14.430 0.369 1.00 86.38 183 ILE A CA 1
ATOM 1520 C C . ILE A 1 183 ? 16.714 13.951 0.038 1.00 86.38 183 ILE A C 1
ATOM 1522 O O . ILE A 1 183 ? 15.840 13.970 0.905 1.00 86.38 183 ILE A O 1
ATOM 1526 N N . GLY A 1 184 ? 16.492 13.451 -1.179 1.00 85.12 184 GLY A N 1
ATOM 1527 C CA . GLY A 1 184 ? 15.225 12.867 -1.607 1.00 85.12 184 GLY A CA 1
ATOM 1528 C C . GLY A 1 184 ? 14.794 11.694 -0.727 1.00 85.12 184 GLY A C 1
ATOM 1529 O O . GLY A 1 184 ? 13.653 11.665 -0.270 1.00 85.12 184 GLY A O 1
ATOM 1530 N N . LEU A 1 185 ? 15.705 10.769 -0.408 1.00 84.81 185 LEU A N 1
ATOM 1531 C CA . LEU A 1 185 ? 15.431 9.647 0.494 1.00 84.81 185 LEU A CA 1
ATOM 1532 C C . LEU A 1 185 ? 15.046 10.112 1.902 1.00 84.81 185 LEU A C 1
ATOM 1534 O O . LEU A 1 185 ? 14.074 9.608 2.468 1.00 84.81 185 LEU A O 1
ATOM 1538 N N . LEU A 1 186 ? 15.759 11.093 2.459 1.00 86.88 186 LEU A N 1
ATOM 1539 C CA . LEU A 1 186 ? 15.438 11.656 3.774 1.00 86.88 186 LEU A CA 1
ATOM 1540 C C . LEU A 1 186 ? 14.056 12.322 3.780 1.00 86.88 186 LEU A C 1
ATOM 1542 O O . LEU A 1 186 ? 13.267 12.097 4.701 1.00 86.88 186 LEU A O 1
ATOM 1546 N N . ILE A 1 187 ? 13.724 13.088 2.737 1.00 87.94 187 ILE A N 1
ATOM 1547 C CA . ILE A 1 187 ? 12.400 13.704 2.580 1.00 87.94 187 ILE A CA 1
ATOM 1548 C C . ILE A 1 187 ? 11.317 12.623 2.484 1.00 87.94 187 ILE A C 1
ATOM 1550 O O . ILE A 1 187 ? 10.306 12.712 3.182 1.00 87.94 187 ILE A O 1
ATOM 1554 N N . ILE A 1 188 ? 11.528 11.576 1.683 1.00 87.50 188 ILE A N 1
ATOM 1555 C CA . ILE A 1 188 ? 10.583 10.459 1.540 1.00 87.50 188 ILE A CA 1
ATOM 1556 C C . ILE A 1 188 ? 10.348 9.771 2.889 1.00 87.50 188 ILE A C 1
ATOM 1558 O O . ILE A 1 188 ? 9.197 9.540 3.264 1.00 87.50 188 ILE A O 1
ATOM 1562 N N . LEU A 1 189 ? 11.407 9.503 3.657 1.00 85.81 189 LEU A N 1
ATOM 1563 C CA . LEU A 1 189 ? 11.299 8.918 4.996 1.00 85.81 189 LEU A CA 1
ATOM 1564 C C . LEU A 1 189 ? 10.457 9.796 5.929 1.00 85.81 189 LEU A C 1
ATOM 1566 O O . LEU A 1 189 ? 9.542 9.298 6.589 1.00 85.81 189 LEU A O 1
ATOM 1570 N N . LEU A 1 190 ? 10.701 11.108 5.945 1.00 86.56 190 LEU A N 1
ATOM 1571 C CA . LEU A 1 190 ? 9.918 12.054 6.744 1.00 86.56 190 LEU A CA 1
ATOM 1572 C C . LEU A 1 190 ? 8.443 12.084 6.318 1.00 86.56 190 LEU A C 1
ATOM 1574 O O . LEU A 1 190 ? 7.552 12.073 7.175 1.00 86.56 190 LEU A O 1
ATOM 1578 N N . VAL A 1 191 ? 8.173 12.067 5.009 1.00 88.12 191 VAL A N 1
ATOM 1579 C CA . VAL A 1 191 ? 6.815 12.021 4.452 1.00 88.12 191 VAL A CA 1
ATOM 1580 C C . VAL A 1 191 ? 6.098 10.740 4.876 1.00 88.12 191 VAL A C 1
ATOM 1582 O O . VAL A 1 191 ? 4.969 10.821 5.363 1.00 88.12 191 VAL A O 1
ATOM 1585 N N . ILE A 1 192 ? 6.744 9.575 4.776 1.00 87.12 192 ILE A N 1
ATOM 1586 C CA . ILE A 1 192 ? 6.179 8.288 5.215 1.00 87.12 192 ILE A CA 1
ATOM 1587 C C . ILE A 1 192 ? 5.840 8.343 6.709 1.00 87.12 192 ILE A C 1
ATOM 1589 O O . ILE A 1 192 ? 4.704 8.068 7.104 1.00 87.12 192 ILE A O 1
ATOM 1593 N N . ILE A 1 193 ? 6.794 8.764 7.544 1.00 85.50 193 ILE A N 1
ATOM 1594 C CA . ILE A 1 193 ? 6.622 8.869 8.999 1.00 85.50 193 ILE A CA 1
ATOM 1595 C C . ILE A 1 193 ? 5.453 9.798 9.356 1.00 85.50 193 ILE A C 1
ATOM 1597 O O . ILE A 1 193 ? 4.725 9.546 10.322 1.00 85.50 193 ILE A O 1
ATOM 1601 N N . PHE A 1 194 ? 5.248 10.879 8.601 1.00 85.94 194 PHE A N 1
ATOM 1602 C CA . PHE A 1 194 ? 4.160 11.822 8.837 1.00 85.94 194 PHE A CA 1
ATOM 1603 C C . PHE A 1 194 ? 2.801 11.309 8.338 1.00 85.94 194 PHE A C 1
ATOM 1605 O O . PHE A 1 194 ? 1.813 11.373 9.079 1.00 85.94 194 PHE A O 1
ATOM 1612 N N . GLN A 1 195 ? 2.731 10.773 7.117 1.00 88.06 195 GLN A N 1
ATOM 1613 C CA . GLN A 1 195 ? 1.475 10.335 6.503 1.00 88.06 195 GLN A CA 1
ATOM 1614 C C . GLN A 1 195 ? 0.914 9.062 7.148 1.00 88.06 195 GLN A C 1
ATOM 1616 O O . GLN A 1 195 ? -0.300 8.969 7.368 1.00 88.06 195 GLN A O 1
ATOM 1621 N N . CYS A 1 196 ? 1.774 8.121 7.551 1.00 91.19 196 CYS A N 1
ATOM 1622 C CA . CYS A 1 196 ? 1.369 6.846 8.152 1.00 91.19 196 CYS A CA 1
ATOM 1623 C C . CYS A 1 196 ? 0.795 6.977 9.571 1.00 91.19 196 CYS A C 1
ATOM 1625 O O . CYS A 1 196 ? 0.269 6.006 10.119 1.00 91.19 196 CYS A O 1
ATOM 1627 N N . ARG A 1 197 ? 0.842 8.169 10.182 1.00 89.06 197 ARG A N 1
ATOM 1628 C CA . ARG A 1 197 ? 0.271 8.432 11.511 1.00 89.06 197 ARG A CA 1
ATOM 1629 C C . ARG A 1 197 ? -1.219 8.075 11.550 1.00 89.06 197 ARG A C 1
ATOM 1631 O O . ARG A 1 197 ? -2.030 8.621 10.788 1.00 89.06 197 ARG A O 1
ATOM 1638 N N . GLY A 1 198 ? -1.594 7.172 12.453 1.00 85.44 198 GLY A N 1
ATOM 1639 C CA . GLY A 1 198 ? -2.985 6.817 12.723 1.00 85.44 198 GLY A CA 1
ATOM 1640 C C . GLY A 1 198 ? -3.747 7.949 13.413 1.00 85.44 198 GLY A C 1
ATOM 1641 O O . GLY A 1 198 ? -3.168 8.959 13.816 1.00 85.44 198 GLY A O 1
ATOM 1642 N N . PHE A 1 199 ? -5.059 7.792 13.568 1.00 83.94 199 PHE A N 1
ATOM 1643 C CA . PHE A 1 199 ? -5.884 8.781 14.267 1.00 83.94 199 PHE A CA 1
ATOM 1644 C C . PHE A 1 199 ? -5.399 9.017 15.713 1.00 83.94 199 PHE A C 1
ATOM 1646 O O . PHE A 1 199 ? -5.202 10.162 16.118 1.00 83.94 199 PHE A O 1
ATOM 1653 N N . ALA A 1 200 ? -5.064 7.951 16.447 1.00 83.44 200 ALA A N 1
ATOM 1654 C CA . ALA A 1 200 ? -4.531 8.048 17.810 1.00 83.44 200 ALA A CA 1
ATOM 1655 C C . ALA A 1 200 ? -3.168 8.772 17.893 1.00 83.44 200 ALA A C 1
ATOM 1657 O O . ALA A 1 200 ? -2.793 9.293 18.942 1.00 83.44 200 ALA A O 1
ATOM 1658 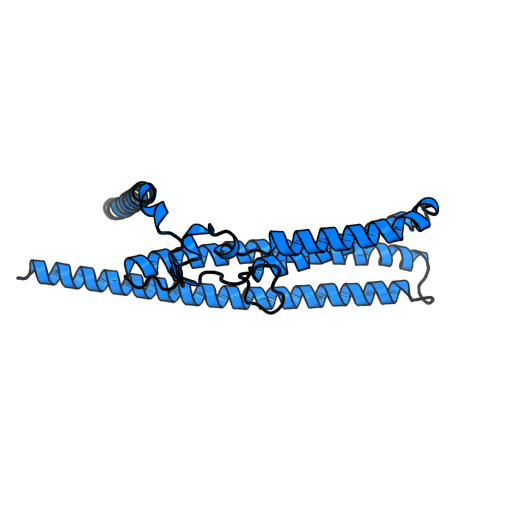N N . ALA A 1 201 ? -2.417 8.872 16.788 1.00 82.50 201 ALA A N 1
ATOM 1659 C CA . ALA A 1 201 ? -1.197 9.679 16.735 1.00 82.50 201 ALA A CA 1
ATOM 1660 C C . ALA A 1 201 ? -1.483 11.192 16.659 1.00 82.50 201 ALA A C 1
ATOM 1662 O O . ALA A 1 201 ? -0.590 12.000 16.936 1.00 82.50 201 ALA A O 1
ATOM 1663 N N . LYS A 1 202 ? -2.702 11.595 16.288 1.00 80.50 202 LYS A N 1
ATOM 1664 C CA . LYS A 1 202 ? -3.103 12.999 16.119 1.00 80.50 202 LYS A CA 1
ATOM 1665 C C . LYS A 1 202 ? -3.785 13.587 17.359 1.00 80.50 202 LYS A C 1
ATOM 1667 O O . LYS A 1 202 ? -4.056 14.781 17.382 1.00 80.50 202 LYS A O 1
ATOM 1672 N N . THR A 1 203 ? -4.031 12.786 18.396 1.00 75.44 203 THR A N 1
ATOM 1673 C CA . THR A 1 203 ? -4.729 13.251 19.600 1.00 75.44 203 THR A CA 1
ATOM 1674 C C . THR A 1 203 ? -3.911 14.265 20.419 1.00 75.44 203 THR A C 1
ATOM 1676 O O . THR A 1 203 ? -2.681 14.140 20.521 1.00 75.44 203 THR A O 1
ATOM 1679 N N . PRO A 1 204 ? -4.574 15.292 20.998 1.00 67.12 204 PRO A N 1
ATOM 1680 C CA . PRO A 1 204 ? -3.912 16.410 21.670 1.00 67.12 204 PRO A CA 1
ATOM 1681 C C . PRO A 1 204 ? -3.169 15.986 22.945 1.00 67.12 204 PRO A C 1
ATOM 1683 O O . PRO A 1 204 ? -3.598 15.083 23.663 1.00 67.12 204 PRO A O 1
ATOM 1686 N N . LYS A 1 205 ? -2.067 16.688 23.267 1.00 61.31 205 LYS A N 1
ATOM 1687 C CA . LYS A 1 205 ? -1.186 16.379 24.416 1.00 61.31 205 LYS A CA 1
ATOM 1688 C C . LYS A 1 205 ? -1.928 16.304 25.759 1.00 61.31 205 LYS A C 1
ATOM 1690 O O . LYS A 1 205 ? -1.580 15.455 26.566 1.00 61.31 205 LYS A O 1
ATOM 1695 N N . LYS A 1 206 ? -2.975 17.112 25.972 1.00 57.34 206 LYS A N 1
ATOM 1696 C CA . LYS A 1 206 ? -3.764 17.129 27.220 1.00 57.34 206 LYS A CA 1
ATOM 1697 C C . LYS A 1 206 ? -4.457 15.786 27.521 1.00 57.34 206 LYS A C 1
ATOM 1699 O O . LYS A 1 206 ? -4.649 15.457 28.682 1.00 57.34 206 LYS A O 1
ATOM 1704 N N . ARG A 1 207 ? -4.766 14.981 26.491 1.00 58.44 207 ARG A N 1
ATOM 1705 C CA . ARG A 1 207 ? -5.341 13.627 26.629 1.00 58.44 207 ARG A CA 1
ATOM 1706 C C . ARG A 1 207 ? -4.285 12.526 26.840 1.00 58.44 207 ARG A C 1
ATOM 1708 O O . ARG A 1 207 ? -4.659 11.386 27.072 1.00 58.44 207 ARG A O 1
ATOM 1715 N N . LYS A 1 208 ? -2.980 12.837 26.780 1.00 57.25 208 LYS A N 1
ATOM 1716 C CA . LYS A 1 208 ? -1.892 11.843 26.917 1.00 57.25 208 LYS A CA 1
ATOM 1717 C C . LYS A 1 208 ? -1.646 11.367 28.350 1.00 57.25 208 LYS A C 1
ATOM 1719 O O . LYS A 1 208 ? -1.005 10.338 28.516 1.00 57.25 208 LYS A O 1
ATOM 1724 N N . ASN A 1 209 ? -2.131 12.103 29.351 1.00 62.88 209 ASN A N 1
ATOM 1725 C CA . ASN A 1 209 ? -1.927 11.756 30.760 1.00 62.88 209 ASN A CA 1
ATOM 1726 C C . ASN A 1 209 ? -2.882 10.651 31.248 1.00 62.88 209 ASN A C 1
ATOM 1728 O O . ASN A 1 209 ? -2.651 10.088 32.309 1.00 62.88 209 ASN A O 1
ATOM 1732 N N . ALA A 1 210 ? -3.931 10.331 30.483 1.00 74.62 210 ALA A N 1
ATOM 1733 C CA . ALA A 1 210 ? -4.805 9.190 30.746 1.00 74.62 210 ALA A CA 1
ATOM 1734 C C . ALA A 1 210 ? -4.325 7.965 29.957 1.00 74.62 210 ALA A C 1
ATOM 1736 O O . ALA A 1 210 ? -3.908 8.111 28.808 1.00 74.62 210 ALA A O 1
ATOM 1737 N N . ASP A 1 211 ? -4.426 6.762 30.528 1.00 82.38 211 ASP A N 1
ATOM 1738 C CA . ASP A 1 211 ? -4.023 5.516 29.851 1.00 82.38 211 ASP A CA 1
ATOM 1739 C C . ASP A 1 211 ? -4.891 5.185 28.629 1.00 82.38 211 ASP A C 1
ATOM 1741 O O . ASP A 1 211 ? -4.406 4.620 27.644 1.00 82.38 211 ASP A O 1
ATOM 1745 N N . TYR A 1 212 ? -6.154 5.604 28.668 1.00 84.25 212 TYR A N 1
ATOM 1746 C CA . TYR A 1 212 ? -7.137 5.426 27.608 1.00 84.25 212 TYR A CA 1
ATOM 1747 C C . TYR A 1 212 ? -7.897 6.730 27.375 1.00 84.25 212 TYR A C 1
ATOM 1749 O O . TYR A 1 212 ? -8.056 7.548 28.283 1.00 84.25 212 TYR A O 1
ATOM 1757 N N . PHE A 1 213 ? -8.392 6.923 26.157 1.00 84.38 213 PHE A N 1
ATOM 1758 C CA . PHE A 1 213 ? -9.287 8.019 25.815 1.00 84.38 213 PHE A CA 1
ATOM 1759 C C . PHE A 1 213 ? -10.426 7.517 24.934 1.00 84.38 213 PHE A C 1
ATOM 1761 O O . PHE A 1 213 ? -10.265 6.581 24.151 1.00 84.38 213 PHE A O 1
ATOM 1768 N N . TYR A 1 214 ? -11.576 8.177 25.040 1.00 81.44 214 TYR A N 1
ATOM 1769 C CA . TYR A 1 214 ? -12.713 7.891 24.182 1.00 81.44 214 TYR A CA 1
ATOM 1770 C C . TYR A 1 214 ? -12.606 8.691 22.877 1.00 81.44 214 TYR A C 1
ATOM 1772 O O . TYR A 1 214 ? -12.437 9.915 22.903 1.00 81.44 214 TYR A O 1
ATOM 1780 N N . ASN A 1 215 ? -12.676 8.006 21.737 1.00 74.62 215 ASN A N 1
ATOM 1781 C CA . ASN A 1 215 ? -12.466 8.577 20.406 1.00 74.62 215 ASN A CA 1
ATOM 1782 C C . ASN A 1 215 ? -13.464 9.720 20.089 1.00 74.62 215 ASN A C 1
ATOM 1784 O O . ASN A 1 215 ? -13.064 10.760 19.565 1.00 74.62 215 ASN A O 1
ATOM 1788 N N . TYR A 1 216 ? -14.726 9.601 20.522 1.00 63.12 216 TYR A N 1
ATOM 1789 C CA . TYR A 1 216 ? -15.823 10.490 20.096 1.00 63.12 216 TYR A CA 1
ATOM 1790 C C . TYR A 1 216 ? -16.510 11.306 21.211 1.00 63.12 216 TYR A C 1
ATOM 1792 O O . TYR A 1 216 ? -17.625 11.797 21.038 1.00 63.12 216 TYR A O 1
ATOM 1800 N N . GLY A 1 217 ? -15.830 11.552 22.335 1.00 50.16 217 GLY A N 1
ATOM 1801 C CA . GLY A 1 217 ? -16.415 12.209 23.520 1.00 50.16 217 GLY A CA 1
ATOM 1802 C C . GLY A 1 217 ? -16.950 13.644 23.352 1.00 50.16 217 GLY A C 1
ATOM 1803 O O . GLY A 1 217 ? -17.627 14.127 24.251 1.00 50.16 217 GLY A O 1
ATOM 1804 N N . GLU A 1 218 ? -16.704 14.329 22.228 1.00 43.72 218 GLU A N 1
ATOM 1805 C CA . GLU A 1 218 ? -17.126 15.731 22.015 1.00 43.72 218 GLU A CA 1
ATOM 1806 C C . GLU A 1 218 ? -18.112 15.943 20.849 1.00 43.72 218 GLU A C 1
ATOM 1808 O O . GLU A 1 218 ? -18.721 17.009 20.759 1.00 43.72 218 GLU A O 1
ATOM 1813 N N . LYS A 1 219 ? -18.355 14.947 19.979 1.00 39.75 219 LYS A N 1
ATOM 1814 C CA . LYS A 1 219 ? -19.299 15.101 18.847 1.00 39.75 219 LYS A CA 1
ATOM 1815 C C . LYS A 1 219 ? -20.773 14.898 19.209 1.00 39.75 219 LYS A C 1
ATOM 1817 O O . LYS A 1 219 ? -21.644 15.277 18.424 1.00 39.75 219 LYS A O 1
ATOM 1822 N N . LYS A 1 220 ? -21.077 14.437 20.429 1.00 40.44 220 LYS A N 1
ATOM 1823 C CA . LYS A 1 220 ? -22.464 14.300 20.916 1.00 40.44 220 LYS A CA 1
ATOM 1824 C C . LYS A 1 220 ? -23.260 15.613 20.918 1.00 40.44 220 LYS A C 1
ATOM 1826 O O . LYS A 1 220 ? -24.484 15.562 20.936 1.00 40.44 220 LYS A O 1
ATOM 1831 N N . LYS A 1 221 ? -22.612 16.786 20.844 1.00 32.81 221 LYS A N 1
ATOM 1832 C CA . LYS A 1 221 ? -23.329 18.071 20.772 1.00 32.81 221 LYS A CA 1
ATOM 1833 C C . LYS A 1 221 ? -23.929 18.380 19.387 1.00 32.81 221 LYS A C 1
ATOM 1835 O O . LYS A 1 221 ? -24.835 19.199 19.319 1.00 32.81 221 LYS A O 1
ATOM 1840 N N . CYS A 1 222 ? -23.483 17.725 18.305 1.00 35.94 222 CYS A N 1
ATOM 1841 C CA . CYS A 1 222 ? -24.002 17.951 16.940 1.00 35.94 222 CYS A CA 1
ATOM 1842 C C . CYS A 1 222 ? -24.805 16.772 16.352 1.00 35.94 222 CYS A C 1
ATOM 1844 O O . CYS A 1 222 ? -25.619 16.977 15.454 1.00 35.94 222 CYS A O 1
ATOM 1846 N N . GLU A 1 223 ? -24.642 15.545 16.857 1.00 44.34 223 GLU A N 1
ATOM 1847 C CA . GLU A 1 223 ? -25.302 14.347 16.295 1.00 44.34 223 GLU A CA 1
ATOM 1848 C C . GLU A 1 223 ? -26.788 14.194 16.647 1.00 44.34 223 GLU A C 1
ATOM 1850 O O . GLU A 1 223 ? -27.491 13.419 15.997 1.00 44.34 223 GLU A O 1
ATOM 1855 N N . CYS A 1 224 ? -27.312 15.013 17.567 1.00 48.34 224 CYS A N 1
ATOM 1856 C CA . CYS A 1 224 ? -28.755 15.122 17.806 1.00 48.34 224 CYS A CA 1
ATOM 1857 C C . CYS A 1 224 ? -29.525 15.423 16.497 1.00 48.34 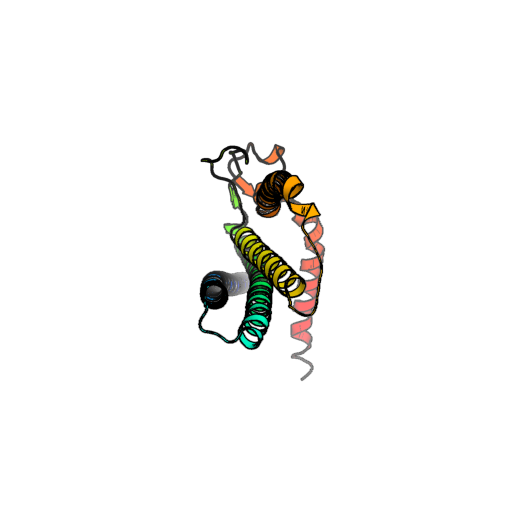224 CYS A C 1
ATOM 1859 O O . CYS A 1 224 ? -30.651 14.970 16.301 1.00 48.34 224 CYS A O 1
ATOM 1861 N N . HIS A 1 225 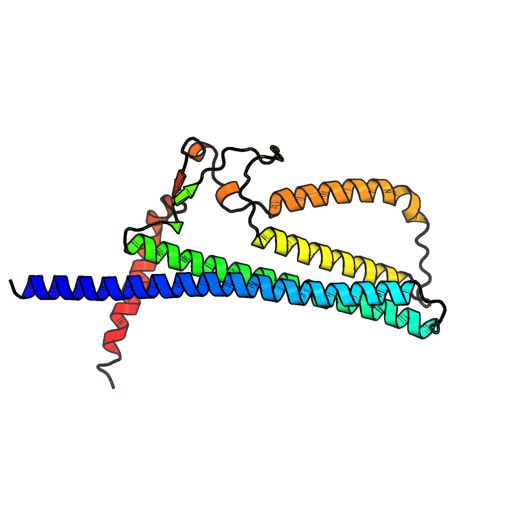? -28.885 16.106 15.539 1.00 44.41 225 HIS A N 1
ATOM 1862 C CA . HIS A 1 225 ? -29.497 16.486 14.268 1.00 44.41 225 HIS A CA 1
ATOM 1863 C C . HIS A 1 225 ? -29.561 15.346 13.231 1.00 44.41 225 HIS A C 1
ATOM 1865 O O . HIS A 1 225 ? -30.528 15.263 12.467 1.00 44.41 225 HIS A O 1
ATOM 1871 N N . LEU A 1 226 ? -28.561 14.456 13.190 1.00 47.53 226 LEU A N 1
ATOM 1872 C CA . LEU A 1 226 ? -28.546 13.315 12.263 1.00 47.53 226 LEU A CA 1
ATOM 1873 C C . LEU A 1 226 ? -29.484 12.211 12.759 1.00 47.53 226 LEU A C 1
ATOM 1875 O O . LEU A 1 226 ? -30.273 11.670 11.984 1.00 47.53 226 LEU A O 1
ATOM 1879 N N . TRP A 1 227 ? -29.487 11.971 14.073 1.00 52.78 227 TRP A N 1
ATOM 1880 C CA . TRP A 1 227 ? -30.405 11.034 14.714 1.00 52.78 227 TRP A CA 1
ATOM 1881 C C . TRP A 1 227 ? -31.865 11.492 14.609 1.00 52.78 227 TRP A C 1
ATOM 1883 O O . TRP A 1 227 ? -32.734 10.669 14.337 1.00 52.78 227 TRP A O 1
ATOM 1893 N N . CYS A 1 228 ? -32.156 12.798 14.697 1.00 50.62 228 CYS A N 1
ATOM 1894 C CA . CYS A 1 228 ? -33.486 13.332 14.372 1.00 50.62 228 CYS A CA 1
ATOM 1895 C C . CYS A 1 228 ? -33.901 13.048 12.918 1.00 50.62 228 CYS A C 1
ATOM 1897 O O . CYS A 1 228 ? -35.046 12.662 12.684 1.00 50.62 228 CYS A O 1
ATOM 1899 N N . LYS A 1 229 ? -32.982 13.169 11.950 1.00 52.00 229 LYS A N 1
ATOM 1900 C CA . LYS A 1 229 ? -33.247 12.873 10.529 1.00 52.00 229 LYS A CA 1
ATOM 1901 C C . LYS A 1 229 ? -33.511 11.386 10.282 1.00 52.00 229 LY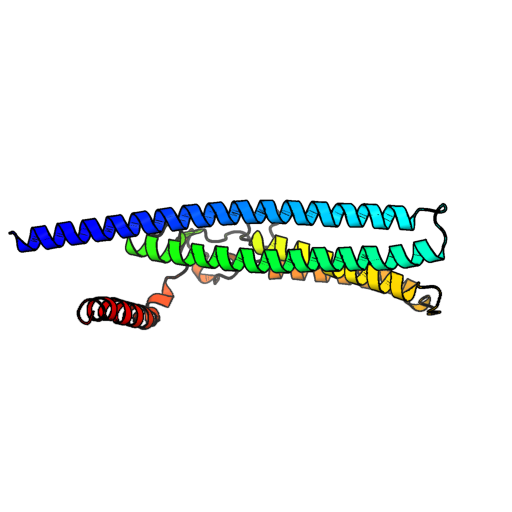S A C 1
ATOM 1903 O O . LYS A 1 229 ? -34.469 11.042 9.597 1.00 52.00 229 LYS A O 1
ATOM 1908 N N . ILE A 1 230 ? -32.718 10.503 10.886 1.00 57.09 230 ILE A N 1
ATOM 1909 C CA . ILE A 1 230 ? -32.900 9.048 10.780 1.00 57.09 230 ILE A CA 1
ATOM 1910 C C . ILE A 1 230 ? -34.208 8.621 11.463 1.00 57.09 230 ILE A C 1
ATOM 1912 O O . ILE A 1 230 ? -34.979 7.857 10.891 1.00 57.09 230 ILE A O 1
ATOM 1916 N N . LYS A 1 231 ? -34.544 9.188 12.628 1.00 56.81 231 LYS A N 1
ATOM 1917 C CA . LYS A 1 231 ? -35.819 8.927 13.322 1.00 56.81 231 LYS A CA 1
ATOM 1918 C C . LYS A 1 231 ? -37.033 9.438 12.530 1.00 56.81 231 LYS A C 1
ATOM 1920 O O . LYS A 1 231 ? -38.082 8.800 12.569 1.00 56.81 231 LYS A O 1
ATOM 1925 N N . GLN A 1 232 ? -36.898 10.550 11.799 1.00 54.66 232 GLN A N 1
ATOM 1926 C CA . GLN A 1 232 ? -37.917 11.043 10.859 1.00 54.66 232 GLN A CA 1
ATOM 1927 C C . GLN A 1 232 ? -38.082 10.124 9.642 1.00 54.66 232 GLN A C 1
ATOM 1929 O O . GLN A 1 232 ? -39.212 9.883 9.227 1.00 54.66 232 GLN A O 1
ATOM 1934 N N . LEU A 1 233 ? -36.990 9.586 9.093 1.00 53.25 233 LEU A N 1
ATOM 1935 C CA . LEU A 1 233 ? -37.034 8.644 7.970 1.00 53.25 233 LEU A CA 1
ATOM 1936 C C . LEU A 1 233 ? -37.644 7.300 8.385 1.00 53.25 233 LEU A C 1
ATOM 1938 O O . LEU A 1 233 ? -38.542 6.809 7.712 1.00 53.25 233 LEU A O 1
ATOM 1942 N N . ILE A 1 234 ? -37.260 6.764 9.546 1.00 55.66 234 ILE A N 1
ATOM 1943 C CA . ILE A 1 234 ? -37.820 5.518 10.091 1.00 55.66 234 ILE A CA 1
ATOM 1944 C C . ILE A 1 234 ? -39.308 5.679 10.444 1.00 55.66 234 ILE A C 1
ATOM 1946 O O . ILE A 1 234 ? -40.080 4.749 10.247 1.00 55.66 234 ILE A O 1
ATOM 1950 N N . LYS A 1 235 ? -39.751 6.863 10.897 1.00 51.38 235 LYS A N 1
ATOM 1951 C CA . LYS A 1 235 ? -41.182 7.164 11.106 1.00 51.38 235 LYS A CA 1
ATOM 1952 C C . LYS A 1 235 ? -42.001 7.284 9.815 1.00 51.38 235 LYS A C 1
ATOM 1954 O O . LYS A 1 235 ? -43.222 7.231 9.907 1.00 51.38 235 LYS A O 1
ATOM 1959 N N . LYS A 1 236 ? -41.375 7.471 8.648 1.00 49.22 236 LYS A N 1
ATOM 1960 C CA . LYS A 1 236 ? -42.065 7.536 7.345 1.00 49.22 236 LYS A CA 1
ATOM 1961 C C . LYS A 1 236 ? -42.246 6.167 6.682 1.00 49.22 236 LYS A C 1
ATOM 1963 O O . LYS A 1 236 ? -43.087 6.045 5.803 1.00 49.22 236 LYS A O 1
ATOM 1968 N N . ILE A 1 237 ? -41.508 5.149 7.120 1.00 50.88 237 ILE A N 1
ATOM 1969 C CA . ILE A 1 237 ? -41.605 3.774 6.600 1.00 50.88 237 ILE A CA 1
ATOM 1970 C C . ILE A 1 237 ? -42.988 3.119 6.852 1.00 50.88 237 ILE A C 1
ATOM 1972 O O . ILE A 1 237 ? -43.495 2.498 5.925 1.00 50.88 237 ILE A O 1
ATOM 1976 N N . PRO A 1 238 ? -43.680 3.312 7.998 1.00 46.41 238 PRO A N 1
ATOM 1977 C CA . PRO A 1 238 ? -45.003 2.718 8.232 1.00 46.41 238 PRO A CA 1
ATOM 1978 C C . PRO A 1 238 ? -46.144 3.352 7.421 1.00 46.41 238 PRO A C 1
ATOM 1980 O O . PRO A 1 238 ? -47.249 2.829 7.425 1.00 46.41 238 PRO A O 1
ATOM 1983 N N . LEU A 1 239 ? -45.910 4.496 6.764 1.00 42.34 239 LEU A N 1
ATOM 1984 C CA . LEU A 1 239 ? -46.923 5.198 5.961 1.00 42.34 239 LEU A CA 1
ATO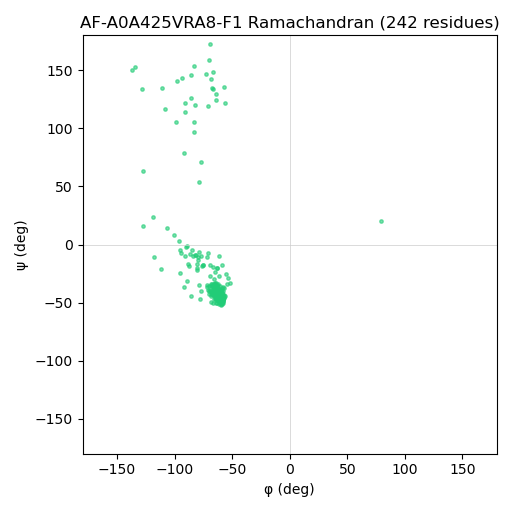M 1985 C C . LEU A 1 239 ? -47.003 4.688 4.514 1.00 42.34 239 LEU A C 1
ATOM 1987 O O . LEU A 1 239 ? -47.899 5.095 3.782 1.00 42.34 239 LEU A O 1
ATOM 1991 N N . ILE A 1 240 ? -46.072 3.824 4.096 1.00 45.81 240 ILE A N 1
ATOM 1992 C CA . ILE A 1 240 ? -46.012 3.286 2.728 1.00 45.81 240 ILE A CA 1
ATOM 1993 C C . ILE A 1 240 ? -46.725 1.925 2.631 1.00 45.81 240 ILE A C 1
ATOM 1995 O O . ILE A 1 240 ? -47.258 1.605 1.577 1.00 45.81 240 ILE A O 1
ATOM 1999 N N . GLU A 1 241 ? -46.845 1.174 3.732 1.00 44.09 241 GLU A N 1
ATOM 2000 C CA . GLU A 1 241 ? -47.608 -0.091 3.779 1.00 44.09 241 GLU A CA 1
ATOM 2001 C C . GLU A 1 241 ? -49.127 0.106 3.954 1.00 44.09 241 GLU A C 1
ATOM 2003 O O . GLU A 1 241 ? -49.884 -0.847 3.823 1.00 44.09 241 GLU A O 1
ATOM 2008 N N . SER A 1 242 ? -49.600 1.329 4.225 1.00 44.09 242 SER A N 1
ATOM 2009 C CA . SER A 1 242 ? -51.036 1.646 4.335 1.00 44.09 242 SER A CA 1
ATOM 2010 C C . SER A 1 242 ? -51.630 2.304 3.080 1.00 44.09 242 SER A C 1
ATOM 2012 O O . SER A 1 242 ? -52.748 2.812 3.136 1.00 44.09 242 SER A O 1
ATOM 2014 N N . LEU A 1 243 ? -50.871 2.370 1.981 1.00 45.59 243 LEU A N 1
ATOM 2015 C CA . LEU A 1 243 ? -51.287 2.950 0.693 1.00 45.59 243 LEU A CA 1
ATOM 2016 C C . LEU A 1 243 ? -51.075 1.989 -0.498 1.00 45.59 243 LEU A C 1
ATOM 2018 O O . LEU A 1 243 ? -51.119 2.434 -1.645 1.00 45.59 243 LEU A O 1
ATOM 2022 N N . SER A 1 244 ? -50.872 0.692 -0.237 1.00 39.72 244 SER A N 1
ATOM 2023 C CA . SER A 1 244 ? -50.940 -0.386 -1.237 1.00 39.72 244 SER A CA 1
ATOM 2024 C C . SER A 1 244 ? -52.190 -1.230 -1.047 1.00 39.72 244 SER A C 1
ATOM 2026 O O . SER A 1 244 ? -52.374 -1.683 0.107 1.00 39.72 244 SER A O 1
#

Sequence (244 aa):
MHRAYIELTLKEYKKEKLEKALEIALDTRKFEIGLYWKRTGYFVIFIGAVFVGYYTILSSDKIEKEQQSWLLLILPALGFLLSLLWHMANRGSKFWQENWEAHIEELSTHLGIPIFGIIKSRKHSICNVMGQYPFSVSKVNQMVSLFITISWVLVFIKEVLSFPSLKIDLSFLKEISFWIFIIGLLIILLVIIFQCRGFAAKTPKKRKNADYFYNYGEKKKCECHLWCKIKQLIKKIPLIESLS

Foldseek 3Di:
DVVVVVVVVVVVVVLVVLVVVLVVLVVVLVVLVVVLVVLVVVLCVVLVVLVVQLVCLVPDPPDDPVVSLVSLQVSLVVSLVSLVVNLVSLVVSVVVNVVSLVSSQVSCVVSVRRPSQKAFADPDDLPPPPGDAQFDPSQLSSLVSVVSNVVSVVSNVVSVCVRPVHPDDPVVCPPVVPVVVVVVVVVSVVVSSVRRHDPSNVDDPVVRVDRIDGNCPPCVVPCVVVVVVVVVVVVCVVVVVVPD

Organism: Prevotella intermedia (NCBI:txid28131)

Mean predicted aligned error: 10.41 Å

Radius of gyration: 26.94 Å; Cα contacts (8 Å, |Δi|>4): 170; chains: 1; bounding box: 79×30×66 Å

InterPro domains:
  IPR056918 Octameric membrane protein [PF24838] (20-160)

Nearest PDB structures (foldseek):
  8e2i-assembly1_F  TM=2.555E-01  e=3.084E+00  Homo sapiens
  6zvr-assembly1_C  TM=2.648E-01  e=6.115E+00  Nostoc punctiforme

Secondary structure (DSSP, 8-state):
-HHHHHHHHHHHHHHHHHHHHHHHHHHHHHHHHHHHHHHHHHHHHHHHHHHHHHHHHHT-SSS-HHHHHHHHHHHHHHHHHHHHHHHHHHHHHHHHHHHHHHHHHHHHHHTT--TTTEEEPP-S-TT-TTS---B-HHHHHHHHHHHHHHHHHHHHHHHHHTSTT-----GGGTTTHHHHHHHHHHHHHHHHHHHTB-GGGSS-GGGGGSSEEETTTTGGGTTHHHHHHHHHHHHHGGGTTT--

pLDDT: mean 82.33, std 16.13, range [32.81, 98.44]

Solvent-accessible surface area (backbone atoms only — not comparable to full-atom values): 13438 Å² total; per-residue (Å²): 112,69,68,60,50,52,54,49,54,54,49,50,56,52,47,54,53,47,53,52,51,36,50,53,34,52,52,50,41,53,49,52,55,51,50,49,53,54,54,49,50,53,45,53,52,56,44,49,51,38,51,54,51,43,53,52,57,73,72,46,85,86,55,58,69,68,62,42,55,52,49,53,41,50,36,26,51,50,36,21,52,52,24,46,51,44,25,52,50,41,51,53,49,45,54,54,48,55,51,35,52,51,52,36,34,55,45,26,46,76,74,73,52,48,67,78,35,56,38,73,40,61,81,48,54,89,83,41,83,88,45,70,65,53,59,29,69,64,45,45,52,31,50,51,27,47,49,51,20,51,52,21,49,53,51,27,52,51,39,59,51,63,30,90,90,45,90,67,88,66,74,85,51,67,79,60,43,60,61,53,47,54,51,48,52,54,52,49,51,53,49,49,65,60,66,21,48,21,74,70,60,69,59,61,74,87,57,45,84,37,72,54,43,62,76,64,83,74,55,71,84,62,47,64,61,56,53,51,50,51,54,53,53,62,66,51,57,70,63,59,73,76,76,113